Protein AF-A0A2M7HAA5-F1 (afdb_monomer_lite)

Foldseek 3Di:
DDDDDDDDDPPPPVVVVVVVVVVVVVVVVVVLVVVLVVLVVLLVVLLVVQLVVLLVVLVVLLVVLVVLCVDPNSVVCCVVCVPVNVQSVLSNVDPPSSVVSNVLSVLLQVLLLVVLLVCLQVVVLVVLVPPDDPVVVLVVLLVSLLVSLVVCCVVPVSHPDSVSSSVSNSVSNVSNNVSSNVSSPSVPPRVVVVVVVVVVVD

Radius of gyration: 27.54 Å; chains: 1; bounding box: 81×39×93 Å

Sequence (202 aa):
MAKGSLTDCPDGPEMARLSIYMGMLMEQVLSYVKDALQELARLLLATLGVVLLNFALLYAGKVAWRVYGETHTGQYFAEINPEAARLINEVLALTPYSQTSLELALAAMLCVLVIVSLMQVSGLLRVLYDPLPLLLRLLWPVVLTLLFALPYAAYDARLDSYQCYVYLLLPGIFCLFWSAMKAVRRLVPDISVLLSVVSSRR

pLDDT: mean 79.66, std 11.79, range [42.88, 97.06]

Secondary structure (DSSP, 8-state):
---PPP-----HHHHHHHHHHHHHHHHHHHHHHHHHHHHHHHHHHHHHHHHHHHHHHHHHHHHHHHHHHTSHHHHHHHHH-HHHHHHHHHHHT-S-HHHHHHHHHHHHHHHHHHHHHHHHHTTHHHHHHSS--HHHHHHHHHHHHHHHHHHHHHH-TT-S-HHHHHHHHHHHHHHHHHHHHHHHHHHS--HHHHHHHHHTT-

Structure (mmCIF, N/CA/C/O backbone):
data_AF-A0A2M7HAA5-F1
#
_entry.id   AF-A0A2M7HAA5-F1
#
loop_
_atom_site.group_PDB
_atom_site.id
_atom_site.type_symbol
_atom_site.label_atom_id
_atom_site.label_alt_id
_atom_site.label_comp_id
_atom_site.label_asym_id
_atom_site.label_entity_id
_atom_site.label_seq_id
_atom_site.pdbx_PDB_ins_code
_atom_site.Cartn_x
_atom_site.Cartn_y
_atom_site.Cartn_z
_atom_site.occupancy
_atom_site.B_iso_or_equiv
_atom_site.auth_seq_id
_atom_site.auth_comp_id
_atom_site.auth_asym_id
_atom_site.auth_atom_id
_atom_site.pdbx_PDB_model_num
ATOM 1 N N . MET A 1 1 ? 56.802 15.812 -65.184 1.00 42.88 1 MET A N 1
ATOM 2 C CA . MET A 1 1 ? 56.431 16.380 -63.870 1.00 42.88 1 MET A CA 1
ATOM 3 C C . MET A 1 1 ? 54.921 16.275 -63.729 1.00 42.88 1 MET A C 1
ATOM 5 O O . MET A 1 1 ? 54.205 17.060 -64.335 1.00 42.88 1 MET A O 1
ATOM 9 N N . ALA A 1 2 ? 54.446 15.227 -63.056 1.00 43.69 2 ALA A N 1
ATOM 10 C CA . ALA A 1 2 ? 53.023 14.946 -62.897 1.00 43.69 2 ALA A CA 1
ATOM 11 C C . ALA A 1 2 ? 52.487 15.634 -61.632 1.00 43.69 2 ALA A C 1
ATOM 13 O O . ALA A 1 2 ? 53.073 15.503 -60.559 1.00 43.69 2 ALA A O 1
ATOM 14 N N . LYS A 1 3 ? 51.383 16.375 -61.784 1.00 48.72 3 LYS A N 1
ATOM 15 C CA . LYS A 1 3 ? 50.550 16.891 -60.692 1.00 48.72 3 LYS A CA 1
ATOM 16 C C . LYS A 1 3 ? 49.865 15.703 -60.008 1.00 48.72 3 LYS A C 1
ATOM 18 O O . LYS A 1 3 ? 49.050 15.036 -60.637 1.00 48.72 3 LYS A O 1
ATOM 23 N N . GLY A 1 4 ? 50.221 15.435 -58.754 1.00 45.84 4 GLY A N 1
ATOM 24 C CA . GLY A 1 4 ? 49.545 14.456 -57.903 1.00 45.84 4 GLY A CA 1
ATOM 25 C C . GLY A 1 4 ? 48.263 15.050 -57.328 1.00 45.84 4 GLY A C 1
ATOM 26 O O . GLY A 1 4 ? 48.298 16.097 -56.685 1.00 45.84 4 GLY A O 1
ATOM 27 N N . SER A 1 5 ? 47.152 14.389 -57.632 1.00 48.72 5 SER A N 1
ATOM 28 C CA . SER A 1 5 ? 45.785 14.708 -57.230 1.00 48.72 5 SER A CA 1
ATOM 29 C C . SER A 1 5 ? 45.632 14.750 -55.708 1.00 48.72 5 SER A C 1
ATOM 31 O O . SER A 1 5 ? 45.995 13.797 -55.023 1.00 48.72 5 SER A O 1
ATOM 33 N N . LEU A 1 6 ? 45.052 15.837 -55.194 1.00 57.47 6 LEU A N 1
ATOM 34 C CA . LEU A 1 6 ? 44.291 15.802 -53.945 1.00 57.47 6 LEU A CA 1
ATOM 35 C C . LEU A 1 6 ? 42.961 15.061 -54.185 1.00 57.47 6 LEU A C 1
ATOM 37 O O . LEU A 1 6 ? 42.522 14.944 -55.326 1.00 57.47 6 LEU A O 1
ATOM 41 N N . THR A 1 7 ? 42.336 14.664 -53.075 1.00 53.50 7 THR A N 1
ATOM 42 C CA . THR A 1 7 ? 40.937 14.234 -52.891 1.00 53.50 7 THR A CA 1
ATOM 43 C C . THR A 1 7 ? 40.578 12.799 -53.262 1.00 53.50 7 THR A C 1
ATOM 45 O O . THR A 1 7 ? 39.935 12.561 -54.273 1.00 53.50 7 THR A O 1
ATOM 48 N N . ASP A 1 8 ? 40.859 11.887 -52.334 1.00 50.22 8 ASP A N 1
ATOM 49 C CA . ASP A 1 8 ? 39.935 10.804 -51.994 1.00 50.22 8 ASP A CA 1
ATOM 50 C C . ASP A 1 8 ? 39.763 10.822 -50.466 1.00 50.22 8 ASP A C 1
ATOM 52 O O . ASP A 1 8 ? 40.559 10.252 -49.724 1.00 50.22 8 ASP A O 1
ATOM 56 N N . CYS A 1 9 ? 38.764 11.570 -49.984 1.00 54.25 9 CYS A N 1
ATOM 57 C CA . CYS A 1 9 ? 38.259 11.456 -48.612 1.00 54.25 9 CYS A CA 1
ATOM 58 C C . CYS A 1 9 ? 37.123 10.423 -48.619 1.00 54.25 9 CYS A C 1
ATOM 60 O O . CYS A 1 9 ? 36.054 10.725 -49.161 1.00 54.25 9 CYS A O 1
ATOM 62 N N . PRO A 1 10 ? 37.288 9.235 -48.018 1.00 51.19 10 PRO A N 1
ATOM 63 C CA . PRO A 1 10 ? 36.226 8.245 -47.931 1.00 51.19 10 PRO A CA 1
ATOM 64 C C . PRO A 1 10 ? 35.329 8.510 -46.705 1.00 51.19 10 PRO A C 1
ATOM 66 O O . PRO A 1 10 ? 35.109 7.609 -45.916 1.00 51.19 10 PRO A O 1
ATOM 69 N N . ASP A 1 11 ? 34.801 9.728 -46.519 1.00 56.59 11 ASP A N 1
ATOM 70 C CA . ASP A 1 11 ? 34.124 10.110 -45.253 1.00 56.59 11 ASP A CA 1
ATOM 71 C C . ASP A 1 11 ? 32.641 10.517 -45.399 1.00 56.59 11 ASP A C 1
ATOM 73 O O . ASP A 1 11 ? 31.983 10.892 -44.430 1.00 56.59 11 ASP A O 1
ATOM 77 N N . GLY A 1 12 ? 32.065 10.441 -46.602 1.00 58.81 12 GLY A N 1
ATOM 78 C CA . GLY A 1 12 ? 30.692 10.902 -46.869 1.00 58.81 12 GLY A CA 1
ATOM 79 C C . GLY A 1 12 ? 29.553 9.984 -46.374 1.00 58.81 12 GLY A C 1
ATOM 80 O O . GLY A 1 12 ? 28.641 10.458 -45.691 1.00 58.81 12 GLY A O 1
ATOM 81 N N . PRO A 1 13 ? 29.538 8.680 -46.716 1.00 61.66 13 PRO A N 1
ATOM 82 C CA . PRO A 1 13 ? 28.374 7.826 -46.461 1.00 61.66 13 PRO A CA 1
ATOM 83 C C . PRO A 1 13 ? 28.321 7.251 -45.038 1.00 61.66 13 PRO A C 1
ATOM 85 O O . PRO A 1 13 ? 27.230 6.957 -44.544 1.00 61.66 13 PRO A O 1
ATOM 88 N N . GLU A 1 14 ? 29.461 7.105 -44.358 1.00 66.50 14 GLU A N 1
ATOM 89 C CA . GLU A 1 14 ? 29.502 6.582 -42.984 1.00 66.50 14 GLU A CA 1
ATOM 90 C C . GLU A 1 14 ? 29.059 7.627 -41.953 1.00 66.50 14 GLU A C 1
ATOM 92 O O . GLU A 1 14 ? 28.268 7.308 -41.064 1.00 66.50 14 GLU A O 1
ATOM 97 N N . MET A 1 15 ? 29.447 8.895 -42.135 1.00 63.12 15 MET A N 1
ATOM 98 C CA . MET A 1 15 ? 28.988 10.024 -41.312 1.00 63.12 15 MET A CA 1
ATOM 99 C C . MET A 1 15 ? 27.468 10.232 -41.403 1.00 63.12 15 MET A C 1
ATOM 101 O O . MET A 1 15 ? 26.804 10.457 -40.389 1.00 63.12 15 MET A O 1
ATOM 105 N N . ALA A 1 16 ? 26.887 10.092 -42.601 1.00 66.94 16 ALA A N 1
ATOM 106 C CA . ALA A 1 16 ? 25.439 10.192 -42.797 1.00 66.94 16 ALA A CA 1
ATOM 107 C C . ALA A 1 16 ? 24.679 9.046 -42.103 1.00 66.94 16 ALA A C 1
ATOM 109 O O . ALA A 1 16 ? 23.644 9.277 -41.478 1.00 66.94 16 ALA A O 1
ATOM 110 N N . ARG A 1 17 ? 25.212 7.815 -42.146 1.00 73.69 17 ARG A N 1
ATOM 111 C CA . ARG A 1 17 ? 24.637 6.678 -41.409 1.00 73.69 17 ARG A CA 1
ATOM 112 C C . ARG A 1 17 ? 24.715 6.897 -39.902 1.00 73.69 17 ARG A C 1
ATOM 114 O O . ARG A 1 17 ? 23.706 6.718 -39.230 1.00 73.69 17 ARG A O 1
ATOM 121 N N . LEU A 1 18 ? 25.861 7.333 -39.376 1.00 73.00 18 LEU A N 1
ATOM 122 C CA . LEU A 1 18 ? 26.040 7.650 -37.953 1.00 73.00 18 LEU A CA 1
ATOM 123 C C . LEU A 1 18 ? 25.054 8.718 -37.464 1.00 73.00 18 LEU A C 1
ATOM 125 O O . LEU A 1 18 ? 24.465 8.556 -36.398 1.00 73.00 18 LEU A O 1
ATOM 129 N N . SER A 1 19 ? 24.809 9.758 -38.266 1.00 76.44 19 SER A N 1
ATOM 130 C CA . SER A 1 19 ? 23.815 10.793 -37.956 1.00 76.44 19 SER A CA 1
ATOM 131 C C . SER A 1 19 ? 22.386 10.234 -37.887 1.00 76.44 19 SER A C 1
ATOM 133 O O . SER A 1 19 ? 21.663 10.523 -36.933 1.00 76.44 19 SER A O 1
ATOM 135 N N . ILE A 1 20 ? 21.995 9.366 -38.830 1.00 78.38 20 ILE A N 1
ATOM 136 C CA . ILE A 1 20 ? 20.676 8.708 -38.830 1.00 78.38 20 ILE A CA 1
ATOM 137 C C . ILE A 1 20 ? 20.540 7.746 -37.637 1.00 78.38 20 ILE A C 1
ATOM 139 O O . ILE A 1 20 ? 19.506 7.738 -36.967 1.00 78.38 20 ILE A O 1
ATOM 143 N N . TYR A 1 21 ? 21.583 6.970 -37.321 1.00 79.69 21 TYR A N 1
ATOM 144 C CA . TYR A 1 21 ? 21.593 6.078 -36.158 1.00 79.69 21 TYR A CA 1
ATOM 145 C C . TYR A 1 21 ? 21.511 6.847 -34.836 1.00 79.69 21 TYR A C 1
ATOM 147 O O . TYR A 1 21 ? 20.738 6.454 -33.964 1.00 79.69 21 TYR A O 1
ATOM 155 N N . MET A 1 22 ? 22.244 7.957 -34.689 1.00 75.88 22 MET A N 1
ATOM 156 C CA . MET A 1 22 ? 22.122 8.824 -33.512 1.00 75.88 22 MET A CA 1
ATOM 157 C C . MET A 1 22 ? 20.727 9.445 -33.407 1.00 75.88 22 MET A C 1
ATOM 159 O O . MET A 1 22 ? 20.186 9.496 -32.306 1.00 75.88 22 MET A O 1
ATOM 163 N N . GLY A 1 23 ? 20.121 9.860 -34.526 1.00 79.00 23 GLY A N 1
ATOM 164 C CA . GLY A 1 23 ? 18.747 10.368 -34.558 1.00 79.00 23 GLY A CA 1
ATOM 165 C C . GLY A 1 23 ? 17.731 9.338 -34.055 1.00 79.00 23 GLY A C 1
ATOM 166 O O . GLY A 1 23 ? 16.981 9.622 -33.123 1.00 79.00 23 GLY A O 1
ATOM 167 N N . MET A 1 24 ? 17.772 8.112 -34.590 1.00 78.81 24 MET A N 1
ATOM 168 C CA . MET A 1 24 ? 16.885 7.022 -34.156 1.00 78.81 24 MET A CA 1
ATOM 169 C C . MET A 1 24 ? 17.107 6.627 -32.690 1.00 78.81 24 MET A C 1
ATOM 171 O O . MET A 1 24 ? 16.142 6.400 -31.961 1.00 78.81 24 MET A O 1
ATOM 175 N N . LEU A 1 25 ? 18.363 6.562 -32.232 1.00 78.31 25 LEU A N 1
ATOM 176 C CA . LEU A 1 25 ? 18.674 6.277 -30.828 1.00 78.31 25 LEU A CA 1
ATOM 177 C C . LEU A 1 25 ? 18.146 7.378 -29.905 1.00 78.31 25 LEU A C 1
ATOM 179 O O . LEU A 1 25 ? 17.585 7.079 -28.852 1.00 78.31 25 LEU A O 1
ATOM 183 N N . MET A 1 26 ? 18.282 8.646 -30.297 1.00 80.50 26 MET A N 1
ATOM 184 C CA . MET A 1 26 ? 17.813 9.772 -29.496 1.00 80.50 26 MET A CA 1
ATOM 185 C C . MET A 1 26 ? 16.282 9.813 -29.414 1.00 80.50 26 MET A C 1
ATOM 187 O O . MET A 1 26 ? 15.746 10.040 -28.330 1.00 80.50 26 MET A O 1
ATOM 191 N N . GLU A 1 27 ? 15.571 9.508 -30.505 1.00 84.19 27 GLU A N 1
ATOM 192 C CA . GLU A 1 27 ? 14.109 9.354 -30.489 1.00 84.19 27 GLU A CA 1
ATOM 193 C C . GLU A 1 27 ? 13.656 8.197 -29.589 1.00 84.19 27 GLU A C 1
ATOM 195 O O . GLU A 1 27 ? 12.719 8.356 -28.803 1.00 84.19 27 GLU A O 1
ATOM 200 N N . GLN A 1 28 ? 14.345 7.052 -29.638 1.00 81.44 28 GLN A N 1
ATOM 201 C CA . GLN A 1 28 ? 14.043 5.912 -28.769 1.00 81.44 28 GLN A CA 1
ATOM 202 C C . GLN A 1 28 ? 14.248 6.254 -27.293 1.00 81.44 28 GLN A C 1
ATOM 204 O O . GLN A 1 28 ? 13.351 6.005 -26.485 1.00 81.44 28 GLN A O 1
ATOM 209 N N . VAL A 1 29 ? 15.378 6.874 -26.942 1.00 81.44 29 VAL A N 1
ATOM 210 C CA . VAL A 1 29 ? 15.664 7.310 -25.567 1.00 81.44 29 VAL A CA 1
ATOM 211 C C . VAL A 1 29 ? 14.625 8.325 -25.096 1.00 81.44 29 VAL A C 1
ATOM 213 O O . VAL A 1 29 ? 14.102 8.191 -23.991 1.00 81.44 29 VAL A O 1
ATOM 216 N N . LEU A 1 30 ? 14.266 9.302 -25.932 1.00 85.94 30 LEU A N 1
ATOM 217 C CA . LEU A 1 30 ? 13.255 10.300 -25.589 1.00 85.94 30 LEU A CA 1
ATOM 218 C C . LEU A 1 30 ? 11.879 9.655 -25.360 1.00 85.94 30 LEU A C 1
ATOM 220 O O . LEU A 1 30 ? 11.187 10.007 -24.402 1.00 85.94 30 LEU A O 1
ATOM 224 N N . SER A 1 31 ? 11.495 8.688 -26.201 1.00 83.31 31 SER A N 1
ATOM 225 C CA . SER A 1 31 ? 10.243 7.941 -26.035 1.00 83.31 31 SER A CA 1
ATOM 226 C C . SER A 1 31 ? 10.230 7.140 -24.729 1.00 83.31 31 SER A C 1
ATOM 228 O O . SER A 1 31 ? 9.267 7.223 -23.970 1.00 83.31 31 SER A O 1
ATOM 230 N N . TYR A 1 32 ? 11.342 6.476 -24.400 1.00 80.25 32 TYR A N 1
ATOM 231 C CA . TYR A 1 32 ? 11.492 5.707 -23.168 1.00 80.25 32 TYR A CA 1
ATOM 232 C C . TYR A 1 32 ? 11.409 6.600 -21.925 1.00 80.25 32 TYR A C 1
ATOM 234 O O . TYR A 1 32 ? 10.690 6.286 -20.979 1.00 80.25 32 TYR A O 1
ATOM 242 N N . VAL A 1 33 ? 12.097 7.747 -21.935 1.00 82.62 33 VAL A N 1
ATOM 243 C CA . VAL A 1 33 ? 12.052 8.724 -20.836 1.00 82.62 33 VAL A CA 1
ATOM 244 C C . VAL A 1 33 ? 10.631 9.252 -20.637 1.00 82.62 33 VAL A C 1
ATOM 246 O O . VAL A 1 33 ? 10.163 9.356 -19.502 1.00 82.62 33 VAL A O 1
ATOM 249 N N . LYS A 1 34 ? 9.918 9.552 -21.727 1.00 85.69 34 LYS A N 1
ATOM 250 C CA . LYS A 1 34 ? 8.526 10.011 -21.670 1.00 85.69 34 LYS A CA 1
ATOM 251 C C . LYS A 1 34 ? 7.606 8.952 -21.060 1.00 85.69 34 LYS A C 1
ATOM 253 O O . LYS A 1 34 ? 6.804 9.284 -20.187 1.00 85.69 34 LYS A O 1
ATOM 258 N N . ASP A 1 35 ? 7.738 7.699 -21.477 1.00 81.75 35 ASP A N 1
ATOM 259 C CA . ASP A 1 35 ? 6.932 6.594 -20.955 1.00 81.75 35 ASP A CA 1
ATOM 260 C C . ASP A 1 35 ? 7.235 6.321 -19.474 1.00 81.75 35 ASP A C 1
ATOM 262 O O . ASP A 1 35 ? 6.315 6.143 -18.672 1.00 81.75 35 ASP A O 1
ATOM 266 N N . ALA A 1 36 ? 8.511 6.374 -19.078 1.00 78.31 36 ALA A N 1
ATOM 267 C CA . ALA A 1 36 ? 8.927 6.236 -17.685 1.00 78.31 36 ALA A CA 1
ATOM 268 C C . ALA A 1 36 ? 8.348 7.351 -16.797 1.00 78.31 36 ALA A C 1
ATOM 270 O O . ALA A 1 36 ? 7.826 7.072 -15.715 1.00 78.31 36 ALA A O 1
ATOM 271 N N . LEU A 1 37 ? 8.372 8.606 -17.264 1.00 83.62 37 LEU A N 1
ATOM 272 C CA . LEU A 1 37 ? 7.772 9.740 -16.554 1.00 83.62 37 LEU A CA 1
ATOM 273 C C . LEU A 1 37 ? 6.257 9.579 -16.384 1.00 83.62 37 LEU A C 1
ATOM 275 O O . LEU A 1 37 ? 5.723 9.889 -15.318 1.00 83.62 37 LEU A O 1
ATOM 279 N N . GLN A 1 38 ? 5.557 9.070 -17.401 1.00 86.94 38 GLN A N 1
ATOM 280 C CA . GLN A 1 38 ? 4.118 8.816 -17.312 1.00 86.94 38 GLN A CA 1
ATOM 281 C C . GLN A 1 38 ? 3.781 7.736 -16.280 1.00 86.94 38 GLN A C 1
ATOM 283 O O . GLN A 1 38 ? 2.829 7.900 -15.515 1.00 86.94 38 GLN A O 1
ATOM 288 N N . GLU A 1 39 ? 4.548 6.646 -16.226 1.00 82.44 39 GLU A N 1
ATOM 289 C CA . GLU A 1 39 ? 4.341 5.600 -15.217 1.00 82.44 39 GLU A CA 1
ATOM 290 C C . GLU A 1 39 ? 4.678 6.082 -13.806 1.00 82.44 39 GLU A C 1
ATOM 292 O O . GLU A 1 39 ? 3.929 5.798 -12.869 1.00 82.44 39 GLU A O 1
ATOM 297 N N . LEU A 1 40 ? 5.739 6.879 -13.650 1.00 81.25 40 LEU A N 1
ATOM 298 C CA . LEU A 1 40 ? 6.069 7.497 -12.368 1.00 81.25 40 LEU A CA 1
ATOM 299 C C . LEU A 1 40 ? 4.936 8.415 -11.889 1.00 81.25 40 LEU A C 1
ATOM 301 O O . LEU A 1 40 ? 4.523 8.330 -10.735 1.00 81.25 40 LEU A O 1
ATOM 305 N N . ALA A 1 41 ? 4.382 9.243 -12.778 1.00 85.75 41 ALA A N 1
ATOM 306 C CA . ALA A 1 41 ? 3.258 10.115 -12.449 1.00 85.75 41 ALA A CA 1
ATOM 307 C C . ALA A 1 41 ? 2.014 9.316 -12.027 1.00 85.75 41 ALA A C 1
ATOM 309 O O . ALA A 1 41 ? 1.351 9.669 -11.052 1.00 85.75 41 ALA A O 1
ATOM 310 N N . ARG A 1 42 ? 1.714 8.203 -12.712 1.00 85.94 42 ARG A N 1
ATOM 311 C CA . ARG A 1 42 ? 0.612 7.296 -12.340 1.00 85.94 42 ARG A CA 1
ATOM 312 C C . ARG A 1 42 ? 0.823 6.669 -10.969 1.00 85.94 42 ARG A C 1
ATOM 314 O O . ARG A 1 42 ? -0.126 6.590 -10.192 1.00 85.94 42 ARG A O 1
ATOM 321 N N . LEU A 1 43 ? 2.047 6.241 -10.668 1.00 83.31 43 LEU A N 1
ATOM 322 C CA . LEU A 1 43 ? 2.376 5.673 -9.368 1.00 83.31 43 LEU A CA 1
ATOM 323 C C . LEU A 1 43 ? 2.244 6.719 -8.258 1.00 83.31 43 LEU A C 1
ATOM 325 O O . LEU A 1 43 ? 1.620 6.436 -7.242 1.00 83.31 43 LEU A O 1
ATOM 329 N N . LEU A 1 44 ? 2.745 7.938 -8.476 1.00 85.56 44 LEU A N 1
ATOM 330 C CA . LEU A 1 44 ? 2.601 9.045 -7.528 1.00 85.56 44 LEU A CA 1
ATOM 331 C C . LEU A 1 44 ? 1.131 9.397 -7.273 1.00 85.56 44 LEU A C 1
ATOM 333 O O . LEU A 1 44 ? 0.741 9.587 -6.124 1.00 85.56 44 LEU A O 1
ATOM 337 N N . LEU A 1 45 ? 0.302 9.431 -8.320 1.00 88.69 45 LEU A N 1
ATOM 338 C CA . LEU A 1 45 ? -1.143 9.633 -8.184 1.00 88.69 45 LEU A CA 1
ATOM 339 C C . LEU A 1 45 ? -1.807 8.501 -7.390 1.00 88.69 45 LEU A C 1
ATOM 341 O O . LEU A 1 45 ? -2.660 8.770 -6.547 1.00 88.69 45 LEU A O 1
ATOM 345 N N . ALA A 1 46 ? -1.403 7.247 -7.616 1.00 86.75 46 ALA A N 1
ATOM 346 C CA . ALA A 1 46 ? -1.898 6.111 -6.842 1.00 86.75 46 ALA A CA 1
ATOM 347 C C . ALA A 1 46 ? -1.493 6.217 -5.362 1.00 86.75 46 ALA A C 1
ATOM 349 O O . ALA A 1 46 ? -2.330 6.009 -4.486 1.00 86.75 46 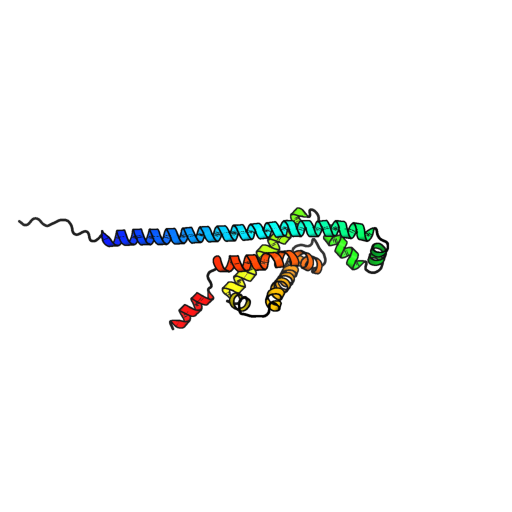ALA A O 1
ATOM 350 N N . THR A 1 47 ? -0.249 6.610 -5.076 1.00 87.06 47 THR A N 1
ATOM 351 C CA . THR A 1 47 ? 0.239 6.843 -3.710 1.00 87.06 47 THR A CA 1
ATOM 352 C C . THR A 1 47 ? -0.521 7.974 -3.034 1.00 87.06 47 THR A C 1
ATOM 354 O O . THR A 1 47 ? -0.962 7.807 -1.902 1.00 87.06 47 THR A O 1
ATOM 357 N N . LEU A 1 48 ? -0.762 9.089 -3.729 1.00 89.19 48 LEU A N 1
ATOM 358 C CA . LEU A 1 48 ? -1.593 10.178 -3.212 1.00 89.19 48 LEU A CA 1
ATOM 359 C C . LEU A 1 48 ? -3.020 9.698 -2.907 1.00 89.19 48 LEU A C 1
ATOM 361 O O . LEU A 1 48 ? -3.572 10.029 -1.860 1.00 89.19 48 LEU A O 1
ATOM 365 N N . GLY A 1 49 ? -3.596 8.871 -3.784 1.00 88.50 49 GLY A N 1
ATOM 366 C CA . GLY A 1 49 ? -4.883 8.221 -3.544 1.00 88.50 49 GLY A CA 1
ATOM 367 C C . GLY A 1 49 ? -4.885 7.369 -2.273 1.00 88.50 49 GLY A C 1
ATOM 368 O O . GLY A 1 49 ? -5.826 7.451 -1.489 1.00 88.50 49 GLY A O 1
ATOM 369 N N . VAL A 1 50 ? -3.813 6.613 -2.018 1.00 89.31 50 VAL A N 1
ATOM 370 C CA . VAL A 1 50 ? -3.653 5.829 -0.782 1.00 89.31 50 VAL A CA 1
ATOM 371 C C . VAL A 1 50 ? -3.490 6.713 0.451 1.00 89.31 50 VAL A C 1
ATOM 373 O O . VAL A 1 50 ? -4.088 6.407 1.477 1.00 89.31 50 VAL A O 1
ATOM 376 N N . VAL A 1 51 ? -2.752 7.824 0.370 1.00 87.88 51 VAL A N 1
ATOM 377 C CA . VAL A 1 51 ? -2.654 8.793 1.479 1.00 87.88 51 VAL A CA 1
ATOM 378 C C . VAL A 1 51 ? -4.044 9.297 1.864 1.00 87.88 51 VAL A C 1
ATOM 380 O O . VAL A 1 51 ? -4.403 9.275 3.040 1.00 87.88 51 VAL A O 1
ATOM 383 N N . LEU A 1 52 ? -4.839 9.714 0.874 1.00 89.00 52 LEU A N 1
ATOM 384 C CA . LEU A 1 52 ? -6.200 10.202 1.099 1.00 89.00 52 LEU A CA 1
ATOM 385 C C . LEU A 1 52 ? -7.124 9.102 1.632 1.00 89.00 52 LEU A C 1
ATOM 387 O O . LEU A 1 52 ? -7.929 9.367 2.523 1.00 89.00 52 LEU A O 1
ATOM 391 N N . LEU A 1 53 ? -6.987 7.872 1.131 1.00 88.88 53 LEU A N 1
ATOM 392 C CA . LEU A 1 53 ? -7.745 6.720 1.611 1.00 88.88 53 LEU A CA 1
ATOM 393 C C . LEU A 1 53 ? -7.412 6.399 3.073 1.00 88.88 53 LEU A C 1
ATOM 395 O O . LEU A 1 53 ? -8.325 6.275 3.882 1.00 88.88 53 LEU A O 1
ATOM 399 N N . ASN A 1 54 ? -6.129 6.316 3.427 1.00 86.88 54 ASN A N 1
ATOM 400 C CA . ASN A 1 54 ? -5.680 6.065 4.797 1.00 86.88 54 ASN A CA 1
ATOM 401 C C . ASN A 1 54 ? -6.175 7.158 5.745 1.00 86.88 54 ASN A C 1
ATOM 403 O O . ASN A 1 54 ? -6.707 6.856 6.811 1.00 86.88 54 ASN A O 1
ATOM 407 N N . PHE A 1 55 ? -6.073 8.420 5.324 1.00 87.94 55 PHE A N 1
ATOM 408 C CA . PHE A 1 55 ? -6.593 9.547 6.087 1.00 87.94 55 PHE A CA 1
ATOM 409 C C . PHE A 1 55 ? -8.106 9.426 6.315 1.00 87.94 55 PHE A C 1
ATOM 411 O O . PHE A 1 55 ? -8.573 9.553 7.447 1.00 87.94 55 PHE A O 1
ATOM 418 N N . ALA A 1 56 ? -8.873 9.135 5.260 1.00 88.00 56 ALA A N 1
ATOM 419 C CA . ALA A 1 56 ? -10.319 8.966 5.345 1.00 88.00 56 ALA A CA 1
ATOM 420 C C . ALA A 1 56 ? -10.714 7.778 6.236 1.00 88.00 56 ALA A C 1
ATOM 422 O O . ALA A 1 56 ? -11.634 7.911 7.038 1.00 88.00 56 ALA A O 1
ATOM 423 N N . LEU A 1 57 ? -10.008 6.647 6.140 1.00 88.00 57 LEU A N 1
ATOM 424 C CA . LEU A 1 57 ? -10.256 5.453 6.954 1.00 88.00 57 LEU A CA 1
ATOM 425 C C . LEU A 1 57 ? -9.956 5.697 8.435 1.00 88.00 57 LEU A C 1
ATOM 427 O O . LEU A 1 57 ? -10.788 5.376 9.280 1.00 88.00 57 LEU A O 1
ATOM 431 N N . LEU A 1 58 ? -8.811 6.305 8.754 1.00 86.00 58 LEU A N 1
ATOM 432 C CA . LEU A 1 58 ? -8.449 6.664 10.128 1.00 86.00 58 LEU A CA 1
ATOM 433 C C . LEU A 1 58 ? -9.453 7.657 10.726 1.00 86.00 58 LEU A C 1
ATOM 435 O O . LEU A 1 58 ? -9.896 7.493 11.865 1.00 86.00 58 LEU A O 1
ATOM 439 N N . TYR A 1 59 ? -9.866 8.660 9.946 1.00 88.06 59 TYR A N 1
ATOM 440 C CA . TYR A 1 59 ? -10.858 9.639 10.379 1.00 88.06 59 TYR A CA 1
ATOM 441 C C . TYR A 1 59 ? -12.242 9.009 10.588 1.00 88.06 59 TYR A C 1
ATOM 443 O O . TYR A 1 59 ? -12.862 9.209 11.633 1.00 88.06 59 TYR A O 1
ATOM 451 N N . ALA A 1 60 ? -12.714 8.208 9.630 1.00 89.06 60 ALA A N 1
ATOM 452 C CA . ALA A 1 60 ? -13.986 7.501 9.731 1.00 89.06 60 ALA A CA 1
ATOM 453 C C . ALA A 1 60 ? -13.990 6.527 10.916 1.00 89.06 60 ALA A C 1
ATOM 455 O O . ALA A 1 60 ? -14.955 6.506 11.675 1.00 89.06 60 ALA A O 1
ATOM 456 N N . GLY A 1 61 ? -12.897 5.787 11.126 1.00 87.75 61 GLY A N 1
ATOM 457 C CA . GLY A 1 61 ? -12.719 4.899 12.274 1.00 87.75 61 GLY A CA 1
ATOM 458 C C . GLY A 1 61 ? -12.811 5.646 13.602 1.00 87.75 61 GLY A C 1
ATOM 459 O O . GLY A 1 61 ? -13.507 5.197 14.510 1.00 87.75 61 GLY A O 1
ATOM 460 N N . LYS A 1 62 ? -12.202 6.836 13.696 1.00 89.06 62 LYS A N 1
ATOM 461 C CA . LYS A 1 62 ? -12.294 7.689 14.889 1.00 89.06 62 LYS A CA 1
ATOM 462 C C . LYS A 1 62 ? -13.732 8.084 15.201 1.00 89.06 62 LYS A C 1
ATOM 464 O O . LYS A 1 62 ? -14.167 7.993 16.347 1.00 89.06 62 LYS A O 1
ATOM 469 N N . VAL A 1 63 ? -14.458 8.548 14.185 1.00 90.56 63 VAL A N 1
ATOM 470 C CA . VAL A 1 63 ? -15.852 8.979 14.335 1.00 90.56 63 VAL A CA 1
ATOM 471 C C . VAL A 1 63 ? -16.740 7.790 14.696 1.00 90.56 63 VAL A C 1
ATOM 473 O O . VAL A 1 63 ? -17.498 7.871 15.658 1.00 90.56 63 VAL A O 1
ATOM 476 N N . ALA A 1 64 ? -16.606 6.675 13.976 1.00 91.50 64 ALA A N 1
ATOM 477 C CA . ALA A 1 64 ? -17.389 5.468 14.207 1.00 91.50 64 ALA A CA 1
ATOM 478 C C . ALA A 1 64 ? -17.169 4.906 15.615 1.00 91.50 64 ALA A C 1
ATOM 480 O O . ALA A 1 64 ? -18.137 4.600 16.306 1.00 91.50 64 ALA A O 1
ATOM 481 N N . TRP A 1 65 ? -15.916 4.828 16.070 1.00 93.19 65 TRP A N 1
ATOM 482 C CA . TRP A 1 65 ? -15.596 4.341 17.409 1.00 93.19 65 TRP A CA 1
ATOM 483 C C . TRP A 1 65 ? -16.137 5.254 18.507 1.00 93.19 65 TRP A C 1
ATOM 485 O O . TRP A 1 65 ? -16.682 4.766 19.492 1.00 93.19 65 TRP A O 1
ATOM 495 N N . ARG A 1 66 ? -16.061 6.577 18.318 1.00 90.94 66 ARG A N 1
ATOM 496 C CA . ARG A 1 66 ? -16.644 7.538 19.259 1.00 90.94 66 ARG A CA 1
ATOM 497 C C . ARG A 1 66 ? -18.154 7.349 19.394 1.00 90.94 66 ARG A C 1
ATOM 499 O O . ARG A 1 66 ? -18.645 7.225 20.507 1.00 90.94 66 ARG A O 1
ATOM 506 N N . VAL A 1 67 ? -18.870 7.284 18.270 1.00 93.25 67 VAL A N 1
ATOM 507 C CA . VAL A 1 67 ? -20.326 7.069 18.271 1.00 93.25 67 VAL A CA 1
ATOM 508 C C . VAL A 1 67 ? -20.670 5.713 18.886 1.00 93.25 67 VAL A C 1
ATOM 510 O O . VAL A 1 67 ? -21.588 5.619 19.692 1.00 93.25 67 VAL A O 1
ATOM 513 N N . TYR A 1 68 ? -19.915 4.663 18.554 1.00 92.38 68 TYR A N 1
ATOM 514 C CA . TYR A 1 68 ? -20.126 3.330 19.110 1.00 92.38 68 TYR A CA 1
ATOM 515 C C . TYR A 1 68 ? -19.914 3.298 20.630 1.00 92.38 68 TYR A C 1
ATOM 517 O O . TYR A 1 68 ? -20.751 2.746 21.341 1.00 92.38 68 TYR A O 1
ATOM 525 N N . GLY A 1 69 ? -18.859 3.938 21.139 1.00 91.12 69 GLY A N 1
ATOM 526 C CA . GLY A 1 69 ? -18.562 4.027 22.573 1.00 91.12 69 GLY A CA 1
ATOM 527 C C . GLY A 1 69 ? -19.599 4.809 23.390 1.00 91.12 69 GLY A C 1
ATOM 528 O O . GLY A 1 69 ? -19.717 4.593 24.594 1.00 91.12 69 GLY A O 1
ATOM 529 N N . GLU A 1 70 ? -20.390 5.675 22.752 1.00 93.19 70 GLU A N 1
ATOM 530 C CA . GLU A 1 70 ? -21.525 6.362 23.387 1.00 93.19 70 GLU A CA 1
ATOM 531 C C . GLU A 1 70 ? -22.770 5.457 23.519 1.00 93.19 70 GLU A C 1
ATOM 533 O O . GLU A 1 70 ? -23.699 5.786 24.256 1.00 93.19 70 GLU A O 1
ATOM 538 N N . THR A 1 71 ? -22.799 4.291 22.860 1.00 95.12 71 THR A N 1
ATOM 539 C CA . THR A 1 71 ? -23.903 3.321 22.967 1.00 95.12 71 THR A CA 1
ATOM 540 C C . THR A 1 71 ? -23.700 2.329 24.115 1.00 95.12 71 THR A C 1
ATOM 542 O O . THR A 1 71 ? -22.572 1.952 24.436 1.00 95.12 71 THR A O 1
ATOM 545 N N . HIS A 1 72 ? -24.798 1.804 24.676 1.00 94.94 72 HIS A N 1
ATOM 546 C CA . HIS A 1 72 ? -24.741 0.729 25.678 1.00 94.94 72 HIS A CA 1
ATOM 547 C C . HIS A 1 72 ? -23.995 -0.515 25.175 1.00 94.94 72 HIS A C 1
ATOM 549 O O . HIS A 1 72 ? -23.243 -1.129 25.924 1.00 94.94 72 HIS A O 1
ATOM 555 N N . THR A 1 73 ? -24.167 -0.878 23.901 1.00 93.62 73 THR A N 1
ATOM 556 C CA . THR A 1 73 ? -23.469 -2.022 23.300 1.00 93.62 73 THR A CA 1
ATOM 557 C C . THR A 1 73 ? -21.964 -1.786 23.215 1.00 93.62 73 THR A C 1
ATOM 559 O O . THR A 1 73 ? -21.193 -2.701 23.491 1.00 93.62 73 THR A O 1
ATOM 562 N N . GLY A 1 74 ? -21.533 -0.568 22.874 1.00 92.50 74 GLY A N 1
ATOM 563 C CA . GLY A 1 74 ? -20.112 -0.231 22.824 1.00 92.50 74 GLY A CA 1
ATOM 564 C C . GLY A 1 74 ? -19.454 -0.194 24.196 1.00 92.50 74 GLY A C 1
ATOM 565 O O . GLY A 1 74 ? -18.351 -0.718 24.346 1.00 92.50 74 GLY A O 1
ATOM 566 N N . GLN A 1 75 ? -20.150 0.334 25.205 1.00 93.12 75 GLN A N 1
ATOM 567 C CA . GLN A 1 75 ? -19.695 0.289 26.599 1.00 93.12 75 GLN A CA 1
ATOM 568 C C . GLN A 1 75 ? -19.545 -1.159 27.078 1.00 93.12 75 GLN A C 1
ATOM 570 O O . GLN A 1 75 ? -18.472 -1.550 27.531 1.00 93.12 75 GLN A O 1
ATOM 575 N N . TYR A 1 76 ? -20.567 -1.988 26.856 1.00 95.88 76 TYR A N 1
ATOM 576 C CA . TYR A 1 76 ? -20.534 -3.409 27.200 1.00 95.88 76 TYR A CA 1
ATOM 577 C C . TYR A 1 76 ? -19.425 -4.177 26.460 1.00 95.88 76 TYR A C 1
ATOM 579 O O . TYR A 1 76 ? -18.736 -5.014 27.041 1.00 95.88 76 TYR A O 1
ATOM 587 N N . PHE A 1 77 ? -19.197 -3.875 25.178 1.00 94.81 77 PHE A N 1
ATOM 588 C CA . PHE A 1 77 ? -18.091 -4.459 24.419 1.00 94.81 77 PHE A CA 1
ATOM 589 C C . PHE A 1 77 ? -16.730 -4.111 25.030 1.00 94.81 77 PHE A C 1
ATOM 591 O O . PHE A 1 77 ? -15.881 -4.996 25.132 1.00 94.81 77 PHE A O 1
ATOM 598 N N . ALA A 1 78 ? -16.524 -2.853 25.430 1.00 93.50 78 ALA A N 1
ATOM 599 C CA . ALA A 1 78 ? -15.276 -2.405 26.041 1.00 93.50 78 ALA A CA 1
ATOM 600 C C . ALA A 1 78 ? -15.038 -3.044 27.419 1.00 93.50 78 ALA A C 1
ATOM 602 O O . ALA A 1 78 ? -13.893 -3.329 27.762 1.00 93.50 78 ALA A O 1
ATOM 603 N N . GLU A 1 79 ? -16.104 -3.317 28.176 1.00 95.12 79 GLU A N 1
ATOM 604 C CA . GLU A 1 79 ? -16.033 -4.042 29.449 1.00 95.12 79 GLU A CA 1
ATOM 605 C C . GLU A 1 79 ? -15.636 -5.514 29.259 1.00 95.12 79 GLU A C 1
ATOM 607 O O . GLU A 1 79 ? -14.801 -6.024 30.002 1.00 95.12 79 GLU A O 1
ATOM 612 N N . ILE A 1 80 ? -16.190 -6.195 28.247 1.00 97.06 80 ILE A N 1
ATOM 613 C CA . ILE A 1 80 ? -15.869 -7.607 27.967 1.00 97.06 80 ILE A CA 1
ATOM 614 C C . ILE A 1 80 ? -14.506 -7.765 27.289 1.00 97.06 80 ILE A C 1
ATOM 616 O O . ILE A 1 80 ? -13.790 -8.726 27.564 1.00 97.06 80 ILE A O 1
ATOM 620 N N . ASN A 1 81 ? -14.149 -6.853 26.382 1.00 93.31 81 ASN A N 1
ATOM 621 C CA . ASN A 1 81 ? -12.955 -6.949 25.539 1.00 93.31 81 ASN A CA 1
ATOM 622 C C . ASN A 1 81 ? -12.036 -5.730 25.734 1.00 93.31 81 ASN A C 1
ATOM 624 O O . ASN A 1 81 ? -11.827 -4.955 24.790 1.00 93.31 81 ASN A O 1
ATOM 628 N N . PRO A 1 82 ? -11.450 -5.551 26.932 1.00 91.56 82 PRO A N 1
ATOM 629 C CA . PRO A 1 82 ? -10.658 -4.366 27.244 1.00 91.56 82 PRO A CA 1
ATOM 630 C C . PRO A 1 82 ? -9.408 -4.248 26.364 1.00 91.56 82 PRO A C 1
ATOM 632 O O . PRO A 1 82 ? -9.042 -3.145 25.964 1.00 91.56 82 PRO A O 1
ATOM 635 N N . GLU A 1 83 ? -8.777 -5.368 25.995 1.00 88.50 83 GLU A N 1
ATOM 636 C CA . GLU A 1 83 ? -7.596 -5.369 25.121 1.00 88.50 83 GLU A CA 1
ATOM 637 C C . GLU A 1 83 ? -7.922 -4.895 23.701 1.00 88.50 83 GLU A C 1
ATOM 639 O O . GLU A 1 83 ? -7.221 -4.043 23.158 1.00 88.50 83 GLU A O 1
ATOM 644 N N . ALA A 1 84 ? -9.014 -5.387 23.108 1.00 86.56 84 ALA A N 1
ATOM 645 C CA . ALA A 1 84 ? -9.429 -4.973 21.770 1.00 86.56 84 ALA A CA 1
ATOM 646 C C . ALA A 1 84 ? -9.809 -3.486 21.738 1.00 86.56 84 ALA A C 1
ATOM 648 O O . ALA A 1 84 ? -9.399 -2.757 20.835 1.00 86.56 84 ALA A O 1
ATOM 649 N N . ALA A 1 85 ? -10.541 -3.014 22.753 1.00 88.19 85 ALA A N 1
ATOM 650 C CA . ALA A 1 85 ? -10.867 -1.599 22.900 1.00 88.19 85 ALA A CA 1
ATOM 651 C C . ALA A 1 85 ? -9.605 -0.735 23.064 1.00 88.19 85 ALA A C 1
ATOM 653 O O . ALA A 1 85 ? -9.517 0.343 22.473 1.00 88.19 85 ALA A O 1
ATOM 654 N N . ARG A 1 86 ? -8.604 -1.214 23.817 1.00 88.38 86 ARG A N 1
ATOM 655 C CA . ARG A 1 86 ? -7.304 -0.543 23.959 1.00 88.38 86 ARG A CA 1
ATOM 656 C C . ARG A 1 86 ? -6.589 -0.419 22.614 1.00 88.38 86 ARG A C 1
ATOM 658 O O . ARG A 1 86 ? -6.220 0.690 22.249 1.00 88.38 86 ARG A O 1
ATOM 665 N N . LEU A 1 87 ? -6.481 -1.508 21.850 1.00 85.25 87 LEU A N 1
ATOM 666 C CA . LEU A 1 87 ? -5.841 -1.508 20.527 1.00 85.25 87 LEU A CA 1
ATOM 667 C C . LEU A 1 87 ? -6.520 -0.538 19.551 1.00 85.25 87 LEU A C 1
ATOM 669 O O . LEU A 1 87 ? -5.844 0.198 18.833 1.00 85.25 87 LEU A O 1
ATOM 673 N N . ILE A 1 88 ? -7.856 -0.495 19.542 1.00 86.62 88 ILE A N 1
ATOM 674 C CA . ILE A 1 88 ? -8.605 0.459 18.714 1.00 86.62 88 ILE A CA 1
ATOM 675 C C . ILE A 1 88 ? -8.274 1.894 19.135 1.00 86.62 88 ILE A C 1
ATOM 677 O O . ILE A 1 88 ? -7.966 2.728 18.286 1.00 86.62 88 ILE A O 1
ATOM 681 N N . ASN A 1 89 ? -8.289 2.183 20.437 1.00 86.81 89 ASN A N 1
ATOM 682 C CA . ASN A 1 89 ? -7.946 3.507 20.948 1.00 86.81 89 ASN A CA 1
ATOM 683 C C . ASN A 1 89 ? -6.499 3.906 20.621 1.00 86.81 89 ASN A C 1
ATOM 685 O O . ASN A 1 89 ? -6.279 5.053 20.249 1.00 86.81 89 ASN A O 1
ATOM 689 N N . GLU A 1 90 ? -5.536 2.986 20.706 1.00 85.81 90 GLU A N 1
ATOM 690 C CA . GLU A 1 90 ? -4.130 3.220 20.343 1.00 85.81 90 GLU A CA 1
ATOM 691 C C . GLU A 1 90 ? -3.988 3.608 18.865 1.00 85.81 90 GLU A C 1
ATOM 693 O O . GLU A 1 90 ? -3.405 4.646 18.550 1.00 85.81 90 GLU A O 1
ATOM 698 N N . VAL A 1 91 ? -4.595 2.839 17.953 1.00 85.12 91 VAL A N 1
ATOM 699 C CA . VAL A 1 91 ? -4.585 3.150 16.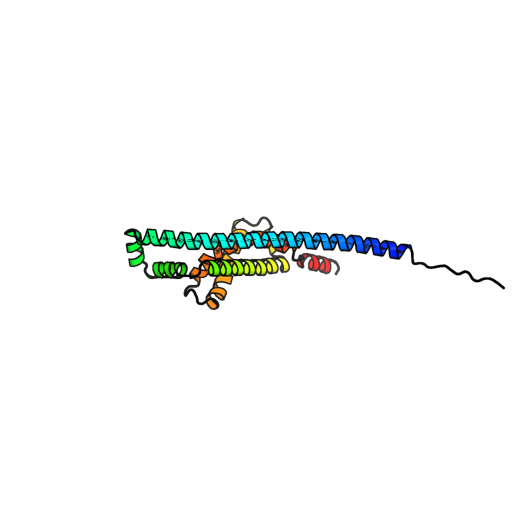512 1.00 85.12 91 VAL A CA 1
ATOM 700 C C . VAL A 1 91 ? -5.244 4.500 16.235 1.00 85.12 91 VAL A C 1
ATOM 702 O O . VAL A 1 91 ? -4.752 5.298 15.435 1.00 85.12 91 VAL A O 1
ATOM 705 N N . LEU A 1 92 ? -6.352 4.790 16.913 1.00 84.25 92 LEU A N 1
ATOM 706 C CA . LEU A 1 92 ? -7.056 6.057 16.763 1.00 84.25 92 LEU A CA 1
ATOM 707 C C . LEU A 1 92 ? -6.353 7.222 17.465 1.00 84.25 92 LEU A C 1
ATOM 709 O O . LEU A 1 92 ? -6.685 8.363 17.164 1.00 84.25 92 LEU A O 1
ATOM 713 N N . ALA A 1 93 ? -5.400 6.994 18.364 1.00 83.44 93 ALA A N 1
ATOM 714 C CA . ALA A 1 93 ? -4.665 8.048 19.062 1.00 83.44 93 ALA A CA 1
ATOM 715 C C . ALA A 1 93 ? -3.463 8.587 18.267 1.00 83.44 93 ALA A C 1
ATOM 717 O O . ALA A 1 93 ? -2.834 9.557 18.696 1.00 83.44 93 ALA A O 1
ATOM 718 N N . LEU A 1 94 ? -3.157 8.008 17.101 1.00 81.12 94 LEU A N 1
ATOM 719 C CA . LEU A 1 94 ? -2.038 8.427 16.258 1.00 81.12 94 LEU A CA 1
ATOM 720 C C . LEU A 1 94 ? -2.191 9.900 15.843 1.00 81.12 94 LEU A C 1
ATOM 722 O O . LEU A 1 94 ? -3.087 10.266 15.077 1.00 81.12 94 LEU A O 1
ATOM 726 N N . THR A 1 95 ? -1.307 10.762 16.353 1.00 71.12 95 THR A N 1
ATOM 727 C CA . THR A 1 95 ? -1.240 12.177 15.972 1.00 71.12 95 THR A CA 1
ATOM 728 C C . THR A 1 95 ? 0.138 12.541 15.410 1.00 71.12 95 THR A C 1
ATOM 730 O O . THR A 1 95 ? 1.148 12.120 15.970 1.00 71.12 95 THR A O 1
ATOM 733 N N . PRO A 1 96 ? 0.199 13.349 14.331 1.00 78.06 96 PRO A N 1
ATOM 734 C CA . PRO A 1 96 ? -0.908 13.784 13.471 1.00 78.06 96 PRO A CA 1
ATOM 735 C C . PRO A 1 96 ? -1.229 12.763 12.356 1.00 78.06 96 PRO A C 1
ATOM 737 O O . PRO A 1 96 ? -0.340 12.333 11.621 1.00 78.06 96 PRO A O 1
ATOM 740 N N . TYR A 1 97 ? -2.522 12.450 12.154 1.00 79.00 97 TYR A N 1
ATOM 741 C CA . TYR A 1 97 ? -2.986 11.475 11.145 1.00 79.00 97 TYR A CA 1
ATOM 742 C C . TYR A 1 97 ? -2.445 11.720 9.735 1.00 79.00 97 TYR A C 1
ATOM 744 O O . TYR A 1 97 ? -2.261 10.770 8.979 1.00 79.00 97 TYR A O 1
ATOM 752 N N . SER A 1 98 ? -2.215 12.978 9.353 1.00 79.12 98 SER A N 1
ATOM 753 C CA . SER A 1 98 ? -1.673 13.331 8.039 1.00 79.12 98 SER A CA 1
ATOM 754 C C . SER A 1 98 ? -0.249 12.810 7.838 1.00 79.12 98 SER A C 1
ATOM 756 O O . SER A 1 98 ? 0.045 12.264 6.778 1.00 79.12 98 SER A O 1
ATOM 758 N N . GLN A 1 99 ? 0.613 12.925 8.854 1.00 83.25 99 GLN A N 1
ATOM 759 C CA . GLN A 1 99 ? 1.978 12.393 8.807 1.00 83.25 99 GLN A CA 1
ATOM 760 C C . GLN A 1 99 ? 1.945 10.868 8.782 1.00 83.25 99 GLN A C 1
ATOM 762 O O . GLN A 1 99 ? 2.543 10.265 7.899 1.00 83.25 99 GLN A O 1
ATOM 767 N N . THR A 1 100 ? 1.153 10.250 9.660 1.00 83.62 100 THR A N 1
ATOM 768 C CA . THR A 1 100 ? 1.009 8.790 9.702 1.00 83.62 100 THR A CA 1
ATOM 769 C C . THR A 1 100 ? 0.464 8.226 8.386 1.00 83.62 100 THR A C 1
ATOM 771 O O . THR A 1 100 ? 0.961 7.222 7.887 1.00 83.62 100 THR A O 1
ATOM 774 N N . SER A 1 101 ? -0.523 8.886 7.770 1.00 85.25 101 SER A N 1
ATOM 775 C CA . SER A 1 101 ? -1.087 8.459 6.480 1.00 85.25 101 SER A CA 1
ATOM 776 C C . SER A 1 101 ? -0.054 8.530 5.355 1.00 85.25 101 SER A C 1
ATOM 778 O O . SER A 1 101 ? -0.019 7.637 4.508 1.00 85.25 101 SER A O 1
ATOM 780 N N . LEU A 1 102 ? 0.790 9.570 5.354 1.00 86.31 102 LEU A N 1
ATOM 781 C CA . LEU A 1 102 ? 1.893 9.731 4.407 1.00 86.31 102 LEU A CA 1
ATOM 782 C C . LEU A 1 102 ? 2.962 8.650 4.606 1.00 86.31 102 LEU A C 1
ATOM 784 O O . LEU A 1 102 ? 3.335 7.987 3.642 1.00 86.31 102 LEU A O 1
ATOM 788 N N . GLU A 1 103 ? 3.428 8.458 5.840 1.00 87.44 103 GLU A N 1
ATOM 789 C CA . GLU A 1 103 ? 4.443 7.460 6.199 1.00 87.44 103 GLU A CA 1
ATOM 790 C C . GLU A 1 103 ? 3.988 6.049 5.805 1.00 87.44 103 GLU A C 1
ATOM 792 O O . GLU A 1 103 ? 4.711 5.350 5.096 1.00 87.44 103 GLU A O 1
ATOM 797 N N . LEU A 1 104 ? 2.753 5.666 6.151 1.00 85.31 104 LEU A N 1
ATOM 798 C CA . LEU A 1 104 ? 2.174 4.370 5.782 1.00 85.31 104 LEU A CA 1
ATOM 799 C C . LEU A 1 104 ? 2.034 4.201 4.265 1.00 85.31 104 LEU A C 1
ATOM 801 O O . LEU A 1 104 ? 2.309 3.123 3.738 1.00 85.31 104 LEU A O 1
ATOM 805 N N . ALA A 1 105 ? 1.618 5.244 3.541 1.00 87.19 105 ALA A N 1
ATOM 806 C CA . ALA A 1 105 ? 1.483 5.180 2.087 1.00 87.19 105 ALA A CA 1
ATOM 807 C C . ALA A 1 105 ? 2.845 5.066 1.384 1.00 87.19 105 ALA A C 1
ATOM 809 O O . ALA A 1 105 ? 2.981 4.303 0.427 1.00 87.19 105 ALA A O 1
ATOM 810 N N . LEU A 1 106 ? 3.860 5.790 1.865 1.00 85.88 106 LEU A N 1
ATOM 811 C CA . LEU A 1 106 ? 5.230 5.697 1.361 1.00 85.88 106 LEU A CA 1
ATOM 812 C C . LEU A 1 106 ? 5.843 4.335 1.671 1.00 85.88 106 LEU A C 1
ATOM 814 O O . LEU A 1 106 ? 6.438 3.729 0.780 1.00 85.88 106 LEU A O 1
ATOM 818 N N . ALA A 1 107 ? 5.653 3.828 2.891 1.00 85.75 107 ALA A N 1
ATOM 819 C CA . ALA A 1 107 ? 6.062 2.484 3.266 1.00 85.75 107 ALA A CA 1
ATOM 820 C C . ALA A 1 107 ? 5.407 1.458 2.334 1.00 85.75 107 ALA A C 1
ATOM 822 O O . ALA A 1 107 ? 6.118 0.702 1.677 1.00 85.75 107 ALA A O 1
ATOM 823 N N . ALA A 1 108 ? 4.080 1.494 2.172 1.00 86.75 108 ALA A N 1
ATOM 824 C CA . ALA A 1 108 ? 3.358 0.605 1.264 1.00 86.75 108 ALA A CA 1
ATOM 825 C C . ALA A 1 108 ? 3.883 0.693 -0.181 1.00 86.75 108 ALA A C 1
ATOM 827 O O . ALA A 1 108 ? 4.136 -0.336 -0.806 1.00 86.75 108 ALA A O 1
ATOM 828 N N . MET A 1 109 ? 4.114 1.902 -0.702 1.00 88.56 109 MET A N 1
ATOM 829 C CA . MET A 1 109 ? 4.662 2.114 -2.046 1.00 88.56 109 MET A CA 1
ATOM 830 C C . MET A 1 109 ? 6.055 1.501 -2.204 1.00 88.56 109 MET A C 1
ATOM 832 O O . MET A 1 109 ? 6.285 0.762 -3.161 1.00 88.56 109 MET A O 1
ATOM 836 N N . LEU A 1 110 ? 6.977 1.785 -1.281 1.00 85.88 110 LEU A N 1
ATOM 837 C CA . LEU A 1 110 ? 8.343 1.261 -1.320 1.00 85.88 110 LEU A CA 1
ATOM 838 C C . LEU A 1 110 ? 8.354 -0.264 -1.206 1.00 85.88 110 LEU A C 1
ATOM 840 O O . LEU A 1 110 ? 9.003 -0.935 -2.006 1.00 85.88 110 LEU A O 1
ATOM 844 N N . CYS A 1 111 ? 7.588 -0.811 -0.263 1.00 84.88 111 CYS A N 1
ATOM 845 C CA . CYS A 1 111 ? 7.461 -2.249 -0.041 1.00 84.88 111 CYS A CA 1
ATOM 846 C C . CYS A 1 111 ? 6.981 -2.966 -1.307 1.00 84.88 111 CYS A C 1
ATOM 848 O O . CYS A 1 111 ? 7.592 -3.935 -1.765 1.00 84.88 111 CYS A O 1
ATOM 850 N N . VAL A 1 112 ? 5.910 -2.450 -1.914 1.00 88.69 112 VAL A N 1
ATOM 851 C CA . VAL A 1 112 ? 5.351 -3.001 -3.147 1.00 88.69 112 VAL A CA 1
ATOM 852 C C . VAL A 1 112 ? 6.347 -2.873 -4.304 1.00 88.69 112 VAL A C 1
ATOM 854 O O . VAL A 1 112 ? 6.554 -3.846 -5.026 1.00 88.69 112 VAL A O 1
ATOM 857 N N . LEU A 1 113 ? 6.992 -1.717 -4.485 1.00 85.69 113 LEU A N 1
ATOM 858 C CA . LEU A 1 113 ? 7.972 -1.515 -5.557 1.00 85.69 113 LEU A C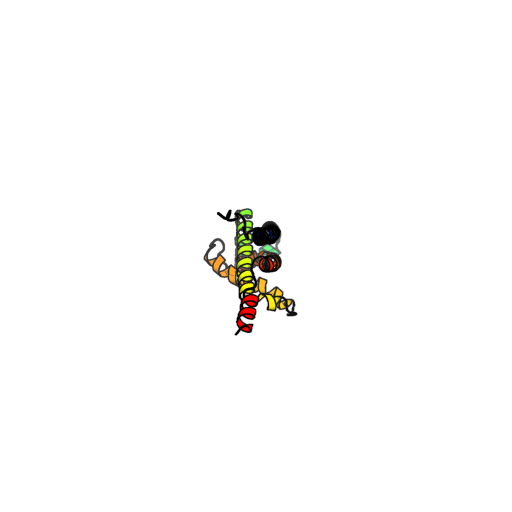A 1
ATOM 859 C C . LEU A 1 113 ? 9.152 -2.482 -5.460 1.00 85.69 113 LEU A C 1
ATOM 861 O O . LEU A 1 113 ? 9.526 -3.085 -6.469 1.00 85.69 113 LEU A O 1
ATOM 865 N N . VAL A 1 114 ? 9.727 -2.642 -4.265 1.00 86.12 114 VAL A N 1
ATOM 866 C CA . VAL A 1 114 ? 10.866 -3.537 -4.031 1.00 86.12 114 VAL A CA 1
ATOM 867 C C . VAL A 1 114 ? 10.488 -4.969 -4.391 1.00 86.12 114 VAL A C 1
ATOM 869 O O . VAL A 1 114 ? 11.185 -5.600 -5.185 1.00 86.12 114 VAL A O 1
ATOM 872 N N . ILE A 1 115 ? 9.361 -5.476 -3.884 1.00 86.31 115 ILE A N 1
ATOM 873 C CA . ILE A 1 115 ? 8.983 -6.866 -4.154 1.00 86.31 115 ILE A CA 1
ATOM 874 C C . ILE A 1 115 ? 8.593 -7.077 -5.610 1.00 86.31 115 ILE A C 1
ATOM 876 O O . ILE A 1 115 ? 9.048 -8.041 -6.214 1.00 86.31 115 ILE A O 1
ATOM 880 N N . VAL A 1 116 ? 7.812 -6.183 -6.214 1.00 84.81 116 VAL A N 1
ATOM 881 C CA . VAL A 1 116 ? 7.451 -6.322 -7.630 1.00 84.81 116 VAL A CA 1
ATOM 882 C C . VAL A 1 116 ? 8.708 -6.298 -8.514 1.00 84.81 116 VAL A C 1
ATOM 884 O O . VAL A 1 116 ? 8.800 -7.079 -9.461 1.00 84.81 116 VAL A O 1
ATOM 887 N N . SER A 1 117 ? 9.711 -5.480 -8.179 1.00 82.88 117 SER A N 1
ATOM 888 C CA . SER A 1 117 ? 11.009 -5.479 -8.870 1.00 82.88 117 SER A CA 1
ATOM 889 C C . SER A 1 117 ? 11.748 -6.808 -8.702 1.00 82.88 117 SER A C 1
ATOM 891 O O . SER A 1 117 ? 12.243 -7.362 -9.682 1.00 82.88 117 SER A O 1
ATOM 893 N N . LEU A 1 118 ? 11.761 -7.380 -7.495 1.00 84.69 118 LEU A N 1
ATOM 894 C CA . LEU A 1 118 ? 12.339 -8.706 -7.247 1.00 84.69 118 LEU A CA 1
ATOM 895 C C . LEU A 1 118 ? 11.582 -9.821 -7.989 1.00 84.69 118 LEU A C 1
ATOM 897 O O . LEU A 1 118 ? 12.206 -10.725 -8.547 1.00 84.69 118 LEU A O 1
ATOM 901 N N . MET A 1 119 ? 10.250 -9.750 -8.057 1.00 83.31 119 MET A N 1
ATOM 902 C CA . MET A 1 119 ? 9.414 -10.679 -8.828 1.00 83.31 119 MET A CA 1
ATOM 903 C C . MET A 1 119 ? 9.695 -10.583 -10.330 1.00 83.31 119 MET A C 1
ATOM 905 O O . MET A 1 119 ? 9.669 -11.599 -11.022 1.00 83.31 119 MET A O 1
ATOM 909 N N . GLN A 1 120 ? 9.969 -9.381 -10.840 1.00 80.19 120 GLN A N 1
ATOM 910 C CA . GLN A 1 120 ? 10.360 -9.171 -12.232 1.00 80.19 120 GLN A CA 1
ATOM 911 C C . GLN A 1 120 ? 11.744 -9.771 -12.510 1.00 80.19 120 GLN A C 1
ATOM 913 O O . GLN A 1 120 ? 11.895 -10.535 -13.457 1.00 80.19 120 GLN A O 1
ATOM 918 N N . VAL A 1 121 ? 12.739 -9.499 -11.657 1.00 78.75 121 VAL A N 1
ATOM 919 C CA . VAL A 1 121 ? 14.108 -10.032 -11.809 1.00 78.75 121 VAL A CA 1
ATOM 920 C C . VAL A 1 121 ? 14.142 -11.561 -11.738 1.00 78.75 121 VAL A C 1
ATOM 922 O O . VAL A 1 121 ? 14.864 -12.199 -12.499 1.00 78.75 121 VAL A O 1
ATOM 925 N N . SER A 1 122 ? 13.335 -12.160 -10.862 1.00 79.38 122 SER A N 1
ATOM 926 C CA . SER A 1 122 ? 13.230 -13.619 -10.711 1.00 79.38 122 SER A CA 1
ATOM 927 C C . SER A 1 122 ? 12.339 -14.297 -11.760 1.00 79.38 122 SER A C 1
ATOM 929 O O . SER A 1 122 ? 12.229 -15.520 -11.764 1.00 79.38 122 SER A O 1
ATOM 931 N N . GLY A 1 123 ? 11.671 -13.537 -12.636 1.00 72.88 123 GLY A N 1
ATOM 932 C CA . GLY A 1 123 ? 10.712 -14.073 -13.609 1.00 72.88 123 GLY A CA 1
ATOM 933 C C . GLY A 1 123 ? 9.385 -14.554 -13.000 1.00 72.88 123 GLY A C 1
ATOM 934 O O . GLY A 1 123 ? 8.490 -14.979 -13.734 1.00 72.88 123 GLY A O 1
ATOM 935 N N . LEU A 1 124 ? 9.204 -14.433 -11.678 1.00 75.06 124 LEU A N 1
ATOM 936 C CA . LEU A 1 124 ? 7.973 -14.790 -10.960 1.00 75.06 124 LEU A CA 1
ATOM 937 C C . LEU A 1 124 ? 6.764 -13.979 -11.442 1.00 75.06 124 LEU A C 1
ATOM 939 O O . LEU A 1 124 ? 5.621 -14.428 -11.369 1.00 75.06 124 LEU A O 1
ATOM 943 N N . LEU A 1 125 ? 7.009 -12.778 -11.971 1.00 73.50 125 LEU A N 1
ATOM 944 C CA . LEU A 1 125 ? 5.954 -11.916 -12.490 1.00 73.50 125 LEU A CA 1
ATOM 945 C C . LEU A 1 125 ? 5.235 -12.525 -13.707 1.00 73.50 125 LEU A C 1
ATOM 947 O O . LEU A 1 125 ? 4.100 -12.149 -13.989 1.00 73.50 125 LEU A O 1
ATOM 951 N N . ARG A 1 126 ? 5.847 -13.486 -14.411 1.00 70.62 126 ARG A N 1
ATOM 952 C CA . ARG A 1 126 ? 5.176 -14.263 -15.469 1.00 70.62 126 ARG A CA 1
ATOM 953 C C . ARG A 1 126 ? 4.159 -15.237 -14.890 1.00 70.62 126 ARG A C 1
ATOM 955 O O . ARG A 1 126 ? 3.036 -15.289 -15.377 1.00 70.62 126 ARG A O 1
ATOM 962 N N . VAL A 1 127 ? 4.516 -15.895 -13.786 1.00 68.56 127 VAL A N 1
ATOM 963 C CA . VAL A 1 127 ? 3.638 -16.815 -13.048 1.00 68.56 127 VAL A CA 1
ATOM 964 C C . VAL A 1 127 ? 2.385 -16.086 -12.563 1.00 68.56 127 VAL A C 1
ATOM 966 O O . VAL A 1 127 ? 1.288 -16.623 -12.637 1.00 68.56 127 VAL A O 1
ATOM 969 N N . LEU A 1 128 ? 2.495 -14.818 -12.150 1.00 65.88 128 LEU A N 1
ATOM 970 C CA . LEU A 1 128 ? 1.305 -14.040 -11.788 1.00 65.88 128 LEU A CA 1
ATOM 971 C C . LEU A 1 128 ? 0.356 -13.775 -12.958 1.00 65.88 128 LEU A C 1
ATOM 973 O O . LEU A 1 128 ? -0.823 -13.544 -12.708 1.00 65.88 128 LEU A O 1
ATOM 977 N N . TYR A 1 129 ? 0.835 -13.759 -14.201 1.00 66.12 129 TYR A N 1
ATOM 978 C CA . TYR A 1 129 ? 0.034 -13.413 -15.378 1.00 66.12 129 TYR A CA 1
ATOM 979 C C . TYR A 1 129 ? -0.439 -14.616 -16.188 1.00 66.12 129 TYR A C 1
ATOM 981 O O . TYR A 1 129 ? -1.402 -14.464 -16.941 1.00 66.12 129 TYR A O 1
ATOM 989 N N . ASP A 1 130 ? 0.158 -15.787 -15.973 1.00 66.50 130 ASP A N 1
ATOM 990 C CA . ASP A 1 130 ? -0.438 -17.062 -16.361 1.00 66.50 130 ASP A CA 1
ATOM 991 C C . ASP A 1 130 ? -1.852 -17.206 -15.759 1.00 66.50 130 ASP A C 1
ATOM 993 O O . ASP A 1 130 ? -2.195 -16.488 -14.803 1.00 66.50 130 ASP A O 1
ATOM 997 N N . PRO A 1 131 ? -2.709 -18.093 -16.302 1.00 61.06 131 PRO A N 1
ATOM 998 C CA . PRO A 1 131 ? -4.098 -18.281 -15.876 1.00 61.06 131 PRO A CA 1
ATOM 999 C C . PRO A 1 131 ? -4.205 -18.977 -14.506 1.00 61.06 131 PRO A C 1
ATOM 1001 O O . PRO A 1 131 ? -5.043 -19.846 -14.282 1.00 61.06 131 PRO A O 1
ATOM 1004 N N . LEU A 1 132 ? -3.346 -18.604 -13.564 1.00 60.19 132 LEU A N 1
ATOM 1005 C CA . LEU A 1 132 ? -3.486 -18.921 -12.158 1.00 60.19 132 LEU A CA 1
ATOM 1006 C C . LEU A 1 132 ? -4.762 -18.270 -11.598 1.00 60.19 132 LEU A C 1
ATOM 1008 O O . LEU A 1 132 ? -5.155 -17.178 -12.030 1.00 60.19 132 LEU A O 1
ATOM 1012 N N . PRO A 1 133 ? -5.424 -18.923 -10.627 1.00 71.31 133 PRO A N 1
ATOM 1013 C CA . PRO A 1 133 ? -6.688 -18.457 -10.091 1.00 71.31 133 PRO A CA 1
ATOM 1014 C C . PRO A 1 133 ? -6.517 -17.076 -9.459 1.00 71.31 133 PRO A C 1
ATOM 1016 O O . PRO A 1 133 ? -5.521 -16.790 -8.792 1.00 71.31 133 PRO A O 1
ATOM 1019 N N . LEU A 1 134 ? -7.536 -16.233 -9.630 1.00 76.38 134 LEU A N 1
ATOM 1020 C CA . LEU A 1 134 ? -7.640 -14.884 -9.061 1.00 76.38 134 LEU A CA 1
ATOM 1021 C C . LEU A 1 134 ? -7.267 -14.842 -7.562 1.00 76.38 134 LEU A C 1
ATOM 1023 O O . LEU A 1 134 ? -6.647 -13.884 -7.105 1.00 76.38 134 LEU A O 1
ATOM 1027 N N . LEU A 1 135 ? -7.551 -15.926 -6.834 1.00 76.25 135 LEU A N 1
ATOM 1028 C CA . LEU A 1 135 ? -7.148 -16.157 -5.444 1.00 76.25 135 LEU A CA 1
ATOM 1029 C C . LEU A 1 135 ? -5.642 -16.003 -5.197 1.00 76.25 135 LEU A C 1
ATOM 1031 O O . LEU A 1 135 ? -5.257 -15.345 -4.236 1.00 76.25 135 LEU A O 1
ATOM 1035 N N . LEU A 1 136 ? -4.781 -16.553 -6.059 1.00 76.56 136 LEU A N 1
ATOM 1036 C CA . LEU A 1 136 ? -3.335 -16.470 -5.845 1.00 76.56 136 LEU A CA 1
ATOM 1037 C C . LEU A 1 136 ? -2.830 -15.030 -6.022 1.00 76.56 136 LEU A C 1
ATOM 1039 O O . LEU A 1 136 ? -1.953 -14.588 -5.288 1.00 76.56 136 LEU A O 1
ATOM 1043 N N . ARG A 1 137 ? -3.431 -14.265 -6.944 1.00 75.06 137 ARG A N 1
ATOM 1044 C CA . ARG A 1 137 ? -3.122 -12.836 -7.135 1.00 75.06 137 ARG A CA 1
ATOM 1045 C C . ARG A 1 137 ? -3.556 -11.991 -5.937 1.00 75.06 137 ARG A C 1
ATOM 1047 O O . ARG A 1 137 ? -2.853 -11.050 -5.588 1.00 75.06 137 ARG A O 1
ATOM 1054 N N . LEU A 1 138 ? -4.679 -12.338 -5.308 1.00 82.19 138 LEU A N 1
ATOM 1055 C CA . LEU A 1 138 ? -5.182 -11.678 -4.098 1.00 82.19 138 LEU A CA 1
ATOM 1056 C C . LEU A 1 138 ? -4.388 -12.047 -2.839 1.00 82.19 138 LEU A C 1
ATOM 1058 O O . LEU A 1 138 ? -4.328 -11.252 -1.905 1.00 82.19 138 LEU A O 1
ATOM 1062 N N . LEU A 1 139 ? -3.752 -13.221 -2.823 1.00 87.31 139 LEU A N 1
ATOM 1063 C CA . LEU A 1 139 ? -2.921 -13.665 -1.706 1.00 87.31 139 LEU A CA 1
ATOM 1064 C C . LEU A 1 139 ? -1.651 -12.813 -1.561 1.00 87.31 139 LEU A C 1
ATOM 1066 O O . LEU A 1 139 ? -1.222 -12.529 -0.446 1.00 87.31 139 LEU A O 1
ATOM 1070 N N . TRP A 1 140 ? -1.060 -12.373 -2.676 1.00 84.94 140 TRP A N 1
ATOM 1071 C CA . TRP A 1 140 ? 0.194 -11.615 -2.663 1.00 84.94 140 TRP A CA 1
ATOM 1072 C C . TRP A 1 140 ? 0.125 -10.326 -1.837 1.00 84.94 140 TRP A C 1
ATOM 1074 O O . TRP A 1 140 ? 0.959 -10.181 -0.949 1.00 84.94 140 TRP A O 1
ATOM 1084 N N . PRO A 1 141 ? -0.859 -9.427 -2.019 1.00 87.06 141 PRO A N 1
ATOM 1085 C CA . PRO A 1 141 ? -1.033 -8.269 -1.144 1.0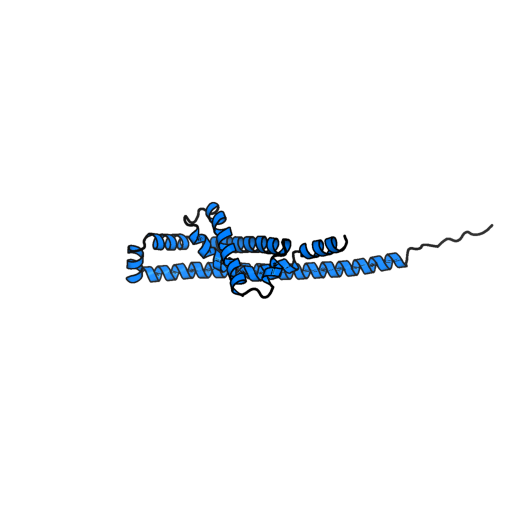0 87.06 141 PRO A CA 1
ATOM 1086 C C . PRO A 1 141 ? -1.079 -8.614 0.350 1.00 87.06 141 PRO A C 1
ATOM 1088 O O . PRO A 1 141 ? -0.482 -7.904 1.156 1.00 87.06 141 PRO A O 1
ATOM 1091 N N . VAL A 1 142 ? -1.735 -9.718 0.728 1.00 88.81 142 VAL A N 1
ATOM 1092 C CA . VAL A 1 142 ? -1.816 -10.164 2.130 1.00 88.81 142 VAL A CA 1
ATOM 1093 C C . VAL A 1 142 ? -0.443 -10.598 2.636 1.00 88.81 142 VAL A C 1
ATOM 1095 O O . VAL A 1 142 ? 0.007 -10.123 3.675 1.00 88.81 142 VAL A O 1
ATOM 1098 N N . VAL A 1 143 ? 0.254 -11.445 1.874 1.00 89.88 143 VAL A N 1
ATOM 1099 C CA . VAL A 1 143 ? 1.609 -11.909 2.212 1.00 89.88 143 VAL A CA 1
ATOM 1100 C C . VAL A 1 143 ? 2.576 -10.731 2.329 1.00 89.88 143 VAL A C 1
ATOM 1102 O O . VAL A 1 143 ? 3.336 -10.656 3.290 1.00 89.88 143 VAL A O 1
ATOM 1105 N N . LEU A 1 144 ? 2.509 -9.779 1.396 1.00 87.81 144 LEU A N 1
ATOM 1106 C CA . LEU A 1 144 ? 3.308 -8.555 1.423 1.00 87.81 144 LEU A CA 1
ATOM 1107 C C . LEU A 1 144 ? 3.028 -7.736 2.681 1.00 87.81 144 LEU A C 1
ATOM 1109 O O . LEU A 1 144 ? 3.957 -7.311 3.359 1.00 87.81 144 LEU A O 1
ATOM 1113 N N . THR A 1 145 ? 1.755 -7.559 3.024 1.00 89.19 145 THR A N 1
ATOM 1114 C CA . THR A 1 145 ? 1.363 -6.815 4.223 1.00 89.19 145 THR A CA 1
ATOM 1115 C C . THR A 1 145 ? 1.940 -7.451 5.481 1.00 89.19 145 THR A C 1
ATOM 1117 O O . THR A 1 145 ? 2.533 -6.753 6.296 1.00 89.19 145 THR A O 1
ATOM 1120 N N . LEU A 1 146 ? 1.830 -8.774 5.623 1.00 89.50 146 LEU A N 1
ATOM 1121 C CA . LEU A 1 146 ? 2.371 -9.497 6.775 1.00 89.50 146 LEU A CA 1
ATOM 1122 C C . LEU A 1 146 ? 3.899 -9.395 6.855 1.00 89.50 146 LEU A C 1
ATOM 1124 O O . LEU A 1 146 ? 4.444 -9.138 7.928 1.00 89.50 146 LEU A O 1
ATOM 1128 N N . LEU A 1 147 ? 4.587 -9.559 5.722 1.00 88.62 147 LEU A N 1
ATOM 1129 C CA . LEU A 1 147 ? 6.048 -9.546 5.658 1.00 88.62 147 LEU A CA 1
ATOM 1130 C C . LEU A 1 147 ? 6.632 -8.178 6.030 1.00 88.62 147 LEU A C 1
ATOM 1132 O O . LEU A 1 147 ? 7.693 -8.123 6.646 1.00 88.62 147 LEU A O 1
ATOM 1136 N N . PHE A 1 148 ? 5.937 -7.088 5.697 1.00 83.69 148 PHE A N 1
ATOM 1137 C CA . PHE A 1 148 ? 6.398 -5.728 5.983 1.00 83.69 148 PHE A CA 1
ATOM 1138 C C . PHE A 1 148 ? 5.861 -5.134 7.282 1.00 83.69 148 PHE A C 1
ATOM 1140 O O . PHE A 1 148 ? 6.535 -4.292 7.872 1.00 83.69 148 PHE A O 1
ATOM 1147 N N . ALA A 1 149 ? 4.714 -5.594 7.781 1.00 86.00 149 ALA A N 1
ATOM 1148 C CA . ALA A 1 149 ? 4.209 -5.155 9.077 1.00 86.00 149 ALA A CA 1
ATOM 1149 C C . ALA A 1 149 ? 5.166 -5.526 10.222 1.00 86.00 149 ALA A C 1
ATOM 1151 O O . ALA A 1 149 ? 5.329 -4.738 11.145 1.00 86.00 149 ALA A O 1
ATOM 1152 N N . LEU A 1 150 ? 5.839 -6.683 10.152 1.00 84.06 150 LEU A N 1
ATOM 1153 C CA . LEU A 1 150 ? 6.773 -7.140 11.188 1.00 84.06 150 LEU A CA 1
ATOM 1154 C C . LEU A 1 150 ? 8.006 -6.219 11.363 1.00 84.06 150 LEU A C 1
ATOM 1156 O O . LEU A 1 150 ? 8.213 -5.726 12.472 1.00 84.06 150 LEU A O 1
ATOM 1160 N N . PRO A 1 151 ? 8.829 -5.947 10.327 1.00 83.44 151 PRO A N 1
ATOM 1161 C CA . PRO A 1 151 ? 9.974 -5.049 10.465 1.00 83.44 151 PRO A CA 1
ATOM 1162 C C . PRO A 1 151 ? 9.545 -3.603 10.725 1.00 83.44 151 PRO A C 1
ATOM 1164 O O . PRO A 1 151 ? 10.243 -2.884 11.434 1.00 83.44 151 PRO A O 1
ATOM 1167 N N . TYR A 1 152 ? 8.396 -3.179 10.189 1.00 81.62 152 TYR A N 1
ATOM 1168 C CA . TYR A 1 152 ? 7.871 -1.843 10.443 1.00 81.62 152 TYR A CA 1
ATOM 1169 C C . TYR A 1 152 ? 7.451 -1.682 11.910 1.00 81.62 152 TYR A C 1
ATOM 1171 O O . TYR A 1 152 ? 7.822 -0.692 12.524 1.00 81.62 152 TYR A O 1
ATOM 1179 N N . ALA A 1 153 ? 6.796 -2.683 12.508 1.00 83.62 153 ALA A N 1
ATOM 1180 C CA . ALA A 1 153 ? 6.461 -2.689 13.934 1.00 83.62 153 ALA A CA 1
ATOM 1181 C C . ALA A 1 153 ? 7.698 -2.675 14.845 1.00 83.62 153 ALA A C 1
ATOM 1183 O O . ALA A 1 153 ? 7.668 -2.091 15.922 1.00 83.62 153 ALA A O 1
ATOM 1184 N N . ALA A 1 154 ? 8.793 -3.309 14.417 1.00 83.25 154 ALA A N 1
ATOM 1185 C CA . ALA A 1 154 ? 10.050 -3.289 15.163 1.00 83.25 154 ALA A CA 1
ATOM 1186 C C . ALA A 1 154 ? 10.766 -1.926 15.101 1.00 83.25 154 ALA A C 1
ATOM 1188 O O . ALA A 1 154 ? 11.545 -1.607 15.997 1.00 83.25 154 ALA A O 1
ATOM 1189 N N . TYR A 1 155 ? 10.534 -1.143 14.043 1.00 80.69 155 TYR A N 1
ATOM 1190 C CA . TYR A 1 155 ? 11.179 0.153 13.819 1.00 80.69 155 TYR A CA 1
ATOM 1191 C C . TYR A 1 155 ? 10.336 1.331 14.329 1.00 80.69 155 TYR A C 1
ATOM 1193 O O . TYR A 1 155 ? 10.850 2.237 14.982 1.00 80.69 155 TYR A O 1
ATOM 1201 N N . ASP A 1 156 ? 9.040 1.320 14.026 1.00 74.12 156 ASP A N 1
ATOM 1202 C CA . ASP A 1 156 ? 8.065 2.327 14.424 1.00 74.12 156 ASP A CA 1
ATOM 1203 C C . ASP A 1 156 ? 7.414 1.862 15.737 1.00 74.12 156 ASP A C 1
ATOM 1205 O O . ASP A 1 156 ? 6.464 1.085 15.752 1.00 74.12 156 ASP A O 1
ATOM 1209 N N . ALA A 1 157 ? 7.951 2.293 16.878 1.00 73.69 157 ALA A N 1
ATOM 1210 C CA . ALA A 1 157 ? 7.448 1.914 18.206 1.00 73.69 157 ALA A CA 1
ATOM 1211 C C . ALA A 1 157 ? 6.176 2.691 18.620 1.00 73.69 157 ALA A C 1
ATOM 1213 O O . ALA A 1 157 ? 5.888 2.837 19.804 1.00 73.69 157 ALA A O 1
ATOM 1214 N N . ARG A 1 158 ? 5.430 3.256 17.659 1.00 76.19 158 ARG A N 1
ATOM 1215 C CA . ARG A 1 158 ? 4.195 4.014 17.925 1.00 76.19 158 ARG A CA 1
ATOM 1216 C C . ARG A 1 158 ? 3.006 3.129 18.308 1.00 76.19 158 ARG A C 1
ATOM 1218 O O . ARG A 1 158 ? 2.063 3.634 18.908 1.00 76.19 158 ARG A O 1
ATOM 1225 N N . LEU A 1 159 ? 3.030 1.848 17.942 1.00 77.88 159 LEU A N 1
ATOM 1226 C CA . LEU A 1 159 ? 1.992 0.866 18.261 1.00 77.88 159 LEU A CA 1
ATOM 1227 C C . LEU A 1 159 ? 2.643 -0.394 18.836 1.00 77.88 159 LEU A C 1
ATOM 1229 O O . LEU A 1 159 ? 3.552 -0.951 18.224 1.00 77.88 159 LEU A O 1
ATOM 1233 N N . ASP A 1 160 ? 2.123 -0.876 19.964 1.00 73.62 160 ASP A N 1
ATOM 1234 C CA . ASP A 1 160 ? 2.674 -2.036 20.682 1.00 73.62 160 ASP A CA 1
ATOM 1235 C C . ASP A 1 160 ? 2.365 -3.377 19.992 1.00 73.62 160 ASP A C 1
ATOM 1237 O O . ASP A 1 160 ? 3.009 -4.393 20.256 1.00 73.62 160 ASP A O 1
ATOM 1241 N N . SER A 1 161 ? 1.369 -3.406 19.100 1.00 79.75 161 SER A N 1
ATOM 1242 C CA . SER A 1 161 ? 0.909 -4.629 18.438 1.00 79.75 161 SER A CA 1
ATOM 1243 C C . SER A 1 161 ? 1.183 -4.619 16.939 1.00 79.75 161 SER A C 1
ATOM 1245 O O . SER A 1 161 ? 0.696 -3.762 16.198 1.00 79.75 161 SER A O 1
ATOM 1247 N N . TYR A 1 162 ? 1.870 -5.663 16.463 1.00 82.88 162 TYR A N 1
ATOM 1248 C CA . TYR A 1 162 ? 2.119 -5.880 15.033 1.00 82.88 162 TYR A CA 1
ATOM 1249 C C . TYR A 1 162 ? 0.818 -5.944 14.214 1.00 82.88 162 TYR A C 1
ATOM 1251 O O . TYR A 1 162 ? 0.796 -5.563 13.044 1.00 82.88 162 TYR A O 1
ATOM 1259 N N . GLN A 1 163 ? -0.277 -6.422 14.820 1.00 83.31 163 GLN A N 1
ATOM 1260 C CA . GLN A 1 163 ? -1.562 -6.590 14.141 1.00 83.31 163 GLN A CA 1
ATOM 1261 C C . GLN A 1 163 ? -2.115 -5.244 13.671 1.00 83.31 163 GLN A C 1
ATOM 1263 O O . GLN A 1 163 ? -2.685 -5.160 12.585 1.00 83.31 163 GLN A O 1
ATOM 1268 N N . CYS A 1 164 ? -1.885 -4.176 14.439 1.00 84.44 164 CYS A N 1
ATOM 1269 C CA . CYS A 1 164 ? -2.316 -2.831 14.078 1.00 84.44 164 CYS A CA 1
ATOM 1270 C C . CYS A 1 164 ? -1.653 -2.363 12.775 1.00 84.44 164 CYS A C 1
ATOM 1272 O O . CYS A 1 164 ? -2.330 -1.834 11.894 1.00 84.44 164 CYS A O 1
ATOM 1274 N N . TYR A 1 165 ? -0.359 -2.643 12.596 1.00 84.06 165 TYR A N 1
ATOM 1275 C CA . TYR A 1 165 ? 0.351 -2.328 11.355 1.00 84.06 165 TYR A CA 1
ATOM 1276 C C . TYR A 1 165 ? -0.159 -3.129 10.160 1.00 84.06 165 TYR A C 1
ATOM 1278 O O . TYR A 1 165 ? -0.270 -2.576 9.066 1.00 84.06 165 TYR A O 1
ATOM 1286 N N . VAL A 1 166 ? -0.531 -4.398 10.358 1.00 87.62 166 VAL A N 1
ATOM 1287 C CA . VAL A 1 166 ? -1.146 -5.210 9.296 1.00 87.62 166 VAL A CA 1
ATOM 1288 C C . VAL A 1 166 ? -2.439 -4.555 8.815 1.00 87.62 166 VAL A C 1
ATOM 1290 O O . VAL A 1 166 ? -2.592 -4.328 7.617 1.00 87.62 166 VAL A O 1
ATOM 1293 N N . TYR A 1 167 ? -3.343 -4.196 9.730 1.00 85.12 167 TYR A N 1
ATOM 1294 C CA . TYR A 1 167 ? -4.617 -3.568 9.365 1.00 85.12 167 TYR A CA 1
ATOM 1295 C C . TYR A 1 167 ? -4.438 -2.217 8.664 1.00 85.12 167 TYR A C 1
ATOM 1297 O O . TYR A 1 167 ? -5.176 -1.914 7.728 1.00 85.12 167 TYR A O 1
ATOM 1305 N N . LEU A 1 168 ? -3.447 -1.428 9.084 1.00 85.56 168 LEU A N 1
ATOM 1306 C CA . LEU A 1 168 ? -3.165 -0.113 8.508 1.00 85.56 168 LEU A CA 1
ATOM 1307 C C . LEU A 1 168 ? -2.522 -0.190 7.115 1.00 85.56 168 LEU A C 1
ATOM 1309 O O . LEU A 1 168 ? -2.847 0.615 6.243 1.00 85.56 168 LEU A O 1
ATOM 1313 N N . LEU A 1 169 ? -1.624 -1.150 6.884 1.00 87.69 169 LEU A N 1
ATOM 1314 C CA . LEU A 1 169 ? -0.892 -1.276 5.619 1.00 87.69 169 LEU A CA 1
ATOM 1315 C C . LEU A 1 169 ? -1.678 -2.025 4.536 1.00 87.69 169 LEU A C 1
ATOM 1317 O O . LEU A 1 169 ? -1.503 -1.728 3.352 1.00 87.69 169 LEU A O 1
ATOM 1321 N N . LEU A 1 170 ? -2.551 -2.964 4.921 1.00 89.75 170 LEU A N 1
ATOM 1322 C CA . LEU A 1 170 ? -3.290 -3.830 3.996 1.00 89.75 170 LEU A CA 1
ATOM 1323 C C . LEU A 1 170 ? -4.006 -3.070 2.860 1.00 89.75 170 LEU A C 1
ATOM 1325 O O . LEU A 1 170 ? -3.759 -3.401 1.696 1.00 89.75 170 LEU A O 1
ATOM 1329 N N . PRO A 1 171 ? -4.862 -2.058 3.126 1.00 87.12 171 PRO A N 1
ATOM 1330 C CA . PRO A 1 171 ? -5.577 -1.363 2.055 1.00 87.12 171 PRO A CA 1
ATOM 1331 C C . PRO A 1 171 ? -4.620 -0.622 1.114 1.00 87.12 171 PRO A C 1
ATOM 1333 O O . PRO A 1 171 ? -4.782 -0.686 -0.105 1.00 87.12 171 PRO A O 1
ATOM 1336 N N . GLY A 1 172 ? -3.580 0.018 1.657 1.00 87.50 172 GLY A N 1
ATOM 1337 C CA . GLY A 1 172 ? -2.587 0.737 0.860 1.00 87.50 172 GLY A CA 1
ATOM 1338 C C . GLY A 1 172 ? -1.786 -0.186 -0.058 1.00 87.50 172 GLY A C 1
ATOM 1339 O O . GLY A 1 172 ? -1.650 0.089 -1.252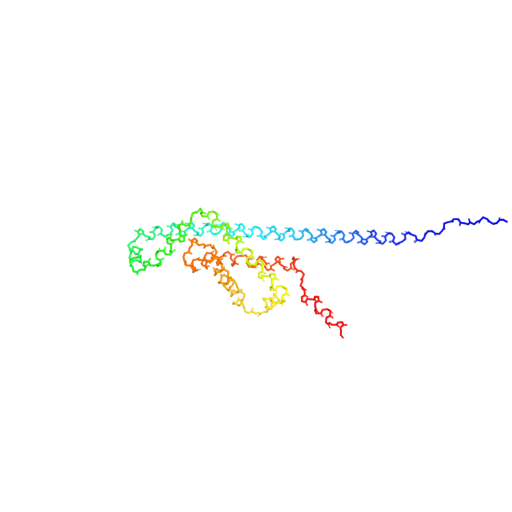 1.00 87.50 172 GLY A O 1
ATOM 1340 N N . ILE A 1 173 ? -1.318 -1.320 0.470 1.00 89.69 173 ILE A N 1
ATOM 1341 C CA . ILE A 1 173 ? -0.602 -2.338 -0.309 1.00 89.69 173 ILE A CA 1
ATOM 1342 C C . ILE A 1 173 ? -1.508 -2.903 -1.402 1.00 89.69 173 ILE A C 1
ATOM 1344 O O . ILE A 1 173 ? -1.076 -3.022 -2.548 1.00 89.69 173 ILE A O 1
ATOM 1348 N N . PHE A 1 174 ? -2.773 -3.190 -1.089 1.00 89.62 174 PHE A N 1
ATOM 1349 C CA . PHE A 1 174 ? -3.730 -3.712 -2.061 1.00 89.62 174 PHE A CA 1
ATOM 1350 C C . PHE A 1 174 ? -3.957 -2.742 -3.232 1.00 89.62 174 PHE A C 1
ATOM 1352 O O . PHE A 1 174 ? -3.920 -3.152 -4.394 1.00 89.62 174 PHE A O 1
ATOM 1359 N N . CYS A 1 175 ? -4.121 -1.447 -2.946 1.00 87.94 175 CYS A N 1
ATOM 1360 C CA . CYS A 1 175 ? -4.285 -0.411 -3.966 1.00 87.94 175 CYS A CA 1
ATOM 1361 C C . CYS A 1 175 ? -3.031 -0.224 -4.837 1.00 87.94 175 CYS A C 1
ATOM 1363 O O . CYS A 1 175 ? -3.138 -0.026 -6.050 1.00 87.94 175 CYS A O 1
ATOM 1365 N N . LEU A 1 176 ? -1.839 -0.284 -4.238 1.00 87.44 176 LEU A N 1
ATOM 1366 C CA . LEU A 1 176 ? -0.582 -0.004 -4.938 1.00 87.44 176 LEU A CA 1
ATOM 1367 C C . LEU A 1 176 ? -0.049 -1.201 -5.719 1.00 87.44 176 LEU A C 1
ATOM 1369 O O . LEU A 1 176 ? 0.622 -1.005 -6.733 1.00 87.44 176 LEU A O 1
ATOM 1373 N N . PHE A 1 177 ? -0.372 -2.424 -5.297 1.00 87.75 177 PHE A N 1
ATOM 1374 C CA . PHE A 1 177 ? 0.161 -3.651 -5.883 1.00 87.75 177 PHE A CA 1
ATOM 1375 C C . PHE A 1 177 ? -0.034 -3.719 -7.400 1.00 87.75 177 PHE A C 1
ATOM 1377 O O . PHE A 1 177 ? 0.914 -3.945 -8.154 1.00 87.75 177 PHE A O 1
ATOM 1384 N N . TRP A 1 178 ? -1.253 -3.454 -7.872 1.00 84.44 178 TRP A N 1
ATOM 1385 C CA . TRP A 1 178 ? -1.564 -3.536 -9.299 1.00 84.44 178 TRP A CA 1
ATOM 1386 C C . TRP A 1 178 ? -0.874 -2.443 -10.122 1.00 84.44 178 TRP A C 1
ATOM 1388 O O . TRP A 1 178 ? -0.352 -2.706 -11.210 1.00 84.44 178 TRP A O 1
ATOM 1398 N N . SER A 1 179 ? -0.844 -1.220 -9.594 1.00 84.25 179 SER A N 1
ATOM 1399 C CA . SER A 1 179 ? -0.182 -0.079 -10.232 1.00 84.25 179 SER A CA 1
ATOM 1400 C C . SER A 1 179 ? 1.326 -0.302 -10.336 1.00 84.25 179 SER A C 1
ATOM 1402 O O . SER A 1 179 ? 1.907 -0.102 -11.402 1.00 84.25 179 SER A O 1
ATOM 1404 N N . ALA A 1 180 ? 1.951 -0.814 -9.278 1.00 84.31 180 ALA A N 1
ATOM 1405 C CA . ALA A 1 180 ? 3.373 -1.125 -9.271 1.00 84.31 180 ALA A CA 1
ATOM 1406 C C . ALA A 1 180 ? 3.731 -2.268 -10.229 1.00 84.31 180 ALA A C 1
ATOM 1408 O O . ALA A 1 180 ? 4.717 -2.157 -10.954 1.00 84.31 180 ALA A O 1
ATOM 1409 N N . MET A 1 181 ? 2.917 -3.330 -10.314 1.00 81.94 181 MET A N 1
ATOM 1410 C CA . MET A 1 181 ? 3.125 -4.404 -11.301 1.00 81.94 181 MET A CA 1
ATOM 1411 C C . MET A 1 181 ? 3.145 -3.892 -12.742 1.00 81.94 181 MET A C 1
ATOM 1413 O O . MET A 1 181 ? 3.935 -4.372 -13.555 1.00 81.94 181 MET A O 1
ATOM 1417 N N . LYS A 1 182 ? 2.287 -2.922 -13.074 1.00 80.56 182 LYS A N 1
ATOM 1418 C CA . LYS A 1 182 ? 2.278 -2.298 -14.404 1.00 80.56 182 LYS A CA 1
ATOM 1419 C C . LYS A 1 182 ? 3.505 -1.418 -14.631 1.00 80.56 182 LYS A C 1
ATOM 1421 O O . LYS A 1 182 ? 4.110 -1.509 -15.697 1.00 80.56 182 LYS A O 1
ATOM 1426 N N . ALA A 1 183 ? 3.882 -0.617 -13.635 1.00 78.31 183 ALA A N 1
ATOM 1427 C CA . ALA A 1 183 ? 5.024 0.286 -13.722 1.00 78.31 183 ALA A CA 1
ATOM 1428 C C . ALA A 1 183 ? 6.353 -0.479 -13.868 1.00 78.31 183 ALA A C 1
ATOM 1430 O O . ALA A 1 183 ? 7.126 -0.214 -14.788 1.00 78.31 183 ALA A O 1
ATOM 1431 N N . VAL A 1 184 ? 6.598 -1.487 -13.024 1.00 79.50 184 VAL A N 1
ATOM 1432 C CA . VAL A 1 184 ? 7.860 -2.251 -13.013 1.00 79.50 184 VAL A CA 1
ATOM 1433 C C . VAL A 1 184 ? 8.110 -2.978 -14.333 1.00 79.50 184 VAL A C 1
ATOM 1435 O O . VAL A 1 184 ? 9.247 -3.021 -14.785 1.00 79.50 184 VAL A O 1
ATOM 1438 N N . ARG A 1 185 ? 7.071 -3.479 -15.013 1.00 74.38 185 ARG A N 1
ATOM 1439 C CA . ARG A 1 185 ? 7.221 -4.103 -16.342 1.00 74.38 185 ARG A CA 1
ATOM 1440 C C . ARG A 1 185 ? 7.819 -3.181 -17.398 1.00 74.38 185 ARG A C 1
ATOM 1442 O O . ARG A 1 185 ? 8.435 -3.663 -18.340 1.00 74.38 185 ARG A O 1
ATOM 1449 N N . ARG A 1 186 ? 7.565 -1.878 -17.279 1.00 69.31 186 ARG A N 1
ATOM 1450 C CA . ARG A 1 186 ? 8.062 -0.863 -18.213 1.00 69.31 186 ARG A CA 1
ATOM 1451 C C . ARG A 1 186 ? 9.428 -0.330 -17.788 1.00 69.31 186 ARG A C 1
ATOM 1453 O O . ARG A 1 186 ? 10.232 0.004 -18.646 1.00 69.31 186 ARG A O 1
ATOM 1460 N N . LEU A 1 187 ? 9.674 -0.267 -16.479 1.00 65.31 187 LEU A N 1
ATOM 1461 C CA . LEU A 1 187 ? 10.870 0.336 -15.885 1.00 65.31 187 LEU A CA 1
ATOM 1462 C C . LEU A 1 187 ? 12.041 -0.640 -15.718 1.00 65.31 187 LEU A C 1
ATOM 1464 O O . LEU A 1 187 ? 13.193 -0.218 -15.776 1.00 65.31 187 LEU A O 1
ATOM 1468 N N . VAL A 1 188 ? 11.768 -1.925 -15.480 1.00 66.69 188 VAL A N 1
ATOM 1469 C CA . VAL A 1 188 ? 12.795 -2.932 -15.198 1.00 66.69 188 VAL A CA 1
ATOM 1470 C C . VAL A 1 188 ? 12.863 -3.927 -16.359 1.00 66.69 188 VAL A C 1
ATOM 1472 O O . VAL A 1 188 ? 11.887 -4.648 -16.600 1.00 66.69 188 VAL A O 1
ATOM 1475 N N . PRO A 1 189 ? 14.001 -4.005 -17.075 1.00 62.88 189 PRO A N 1
ATOM 1476 C CA . PRO A 1 189 ? 14.177 -4.991 -18.128 1.00 62.88 189 PRO A CA 1
ATOM 1477 C C . PRO A 1 189 ? 14.077 -6.400 -17.540 1.00 62.88 189 PRO A C 1
ATOM 1479 O O . PRO A 1 189 ? 14.638 -6.701 -16.486 1.00 62.88 189 PRO A O 1
ATOM 1482 N N . ASP A 1 190 ? 13.341 -7.274 -18.221 1.00 62.94 190 ASP A N 1
ATOM 1483 C CA . ASP A 1 190 ? 13.146 -8.654 -17.790 1.00 62.94 190 ASP A CA 1
ATOM 1484 C C . ASP A 1 190 ? 14.447 -9.453 -18.007 1.00 62.94 190 ASP A C 1
ATOM 1486 O O . ASP A 1 190 ? 14.719 -9.963 -19.097 1.00 62.94 190 ASP A O 1
ATOM 1490 N N . ILE A 1 191 ? 15.289 -9.534 -16.969 1.00 62.38 191 ILE A N 1
ATOM 1491 C CA . ILE A 1 191 ? 16.592 -10.224 -17.016 1.00 62.38 191 ILE A CA 1
ATOM 1492 C C . ILE A 1 191 ? 16.416 -11.706 -17.382 1.00 62.38 191 ILE A C 1
ATOM 1494 O O . ILE A 1 191 ? 17.289 -12.294 -18.020 1.00 62.38 191 ILE A O 1
ATOM 1498 N N . SER A 1 192 ? 15.264 -12.305 -17.067 1.00 56.91 192 SER A N 1
ATOM 1499 C CA . SER A 1 192 ? 14.968 -13.689 -17.439 1.00 56.91 192 SER A CA 1
ATOM 1500 C C . SER A 1 192 ? 14.908 -13.896 -18.963 1.00 56.91 192 SER A C 1
ATOM 1502 O O . SER A 1 192 ? 15.314 -14.950 -19.456 1.00 56.91 192 SER A O 1
ATOM 1504 N N . VAL A 1 193 ? 14.497 -12.878 -19.739 1.00 61.25 193 VAL A N 1
ATOM 1505 C CA . VAL A 1 193 ? 14.593 -12.898 -21.213 1.00 61.25 193 VAL A CA 1
ATOM 1506 C C . VAL A 1 193 ? 16.058 -12.902 -21.637 1.00 61.25 193 VAL A C 1
ATOM 1508 O O . VAL A 1 193 ? 16.461 -13.747 -22.433 1.00 61.25 193 VAL A O 1
ATOM 1511 N N . LEU A 1 194 ? 16.869 -12.007 -21.069 1.00 59.00 194 LEU A N 1
ATOM 1512 C CA . LEU A 1 194 ? 18.294 -11.893 -21.393 1.00 59.00 194 LEU A CA 1
ATOM 1513 C C . LEU A 1 194 ? 19.051 -13.195 -21.098 1.00 59.00 194 LEU A C 1
ATOM 1515 O O . LEU A 1 194 ? 19.807 -13.669 -21.944 1.00 59.00 194 LEU A O 1
ATOM 1519 N N . LEU A 1 195 ? 18.793 -13.819 -19.947 1.00 60.56 195 LEU A N 1
ATOM 1520 C CA . LEU A 1 195 ? 19.392 -15.104 -19.579 1.00 60.56 195 LEU A CA 1
ATOM 1521 C C . LEU A 1 195 ? 18.944 -16.241 -20.506 1.00 60.56 195 LEU A C 1
ATOM 1523 O O . LEU A 1 195 ? 19.779 -17.048 -20.914 1.00 60.56 195 LEU A O 1
ATOM 1527 N N . SER A 1 196 ? 17.666 -16.285 -20.900 1.00 60.44 196 SER A N 1
ATOM 1528 C CA . SER A 1 196 ? 17.171 -17.306 -21.834 1.00 60.44 196 SER A CA 1
ATOM 1529 C C . SER A 1 196 ? 17.838 -17.206 -23.213 1.00 60.44 196 SER A C 1
ATOM 1531 O O . SER A 1 196 ? 18.281 -18.219 -23.758 1.00 60.44 196 SER A O 1
ATOM 1533 N N . VAL A 1 197 ? 18.029 -15.984 -23.727 1.00 59.78 197 VAL A N 1
ATOM 1534 C CA . VAL A 1 197 ? 18.708 -15.727 -25.006 1.00 59.78 197 VAL A CA 1
ATOM 1535 C C . VAL A 1 197 ? 20.182 -16.130 -24.939 1.00 59.78 197 VAL A C 1
ATOM 1537 O O . VAL A 1 197 ? 20.673 -16.781 -25.861 1.00 59.78 197 VAL A O 1
ATOM 1540 N N . VAL A 1 198 ? 20.878 -15.805 -23.844 1.00 63.59 198 VAL A N 1
ATOM 1541 C CA . VAL A 1 198 ? 22.283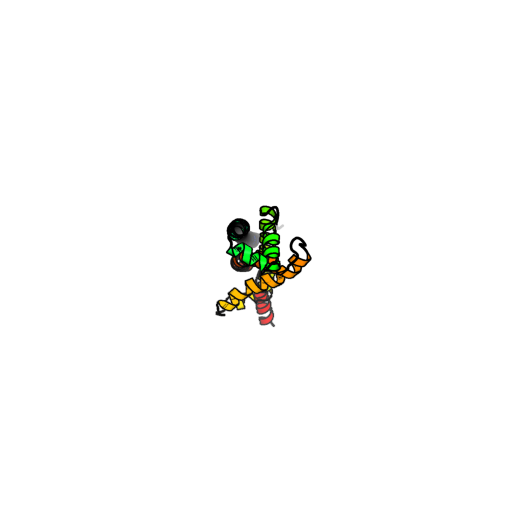 -16.198 -23.633 1.00 63.59 198 VAL A CA 1
ATOM 1542 C C . VAL A 1 198 ? 22.428 -17.716 -23.495 1.00 63.59 198 VAL A C 1
ATOM 1544 O O . VAL A 1 198 ? 23.374 -18.279 -24.042 1.00 63.59 198 VAL A O 1
ATOM 1547 N N . SER A 1 199 ? 21.488 -18.392 -22.827 1.00 61.44 199 SER A N 1
ATOM 1548 C CA . SER A 1 199 ? 21.513 -19.854 -22.687 1.00 61.44 199 SER A CA 1
ATOM 1549 C C . SER A 1 199 ? 21.259 -20.593 -24.006 1.00 61.44 199 SER A C 1
ATOM 1551 O O . SER A 1 199 ? 21.868 -21.627 -24.227 1.00 61.44 199 SER A O 1
ATOM 1553 N N . SER A 1 200 ? 20.440 -20.038 -24.912 1.00 58.88 200 SER A N 1
ATOM 1554 C CA . SER A 1 200 ? 20.146 -20.645 -26.225 1.00 58.88 200 SER A CA 1
ATOM 1555 C C . SER A 1 200 ? 21.290 -20.542 -27.243 1.00 58.88 200 SER A C 1
ATOM 1557 O O . SER A 1 200 ? 21.229 -21.149 -28.308 1.00 58.88 200 SER A O 1
ATOM 1559 N N . ARG A 1 201 ? 22.313 -19.730 -26.941 1.00 54.22 201 ARG A N 1
ATOM 1560 C CA . ARG A 1 201 ? 23.504 -19.535 -27.782 1.00 54.22 201 ARG A CA 1
ATOM 1561 C C . ARG A 1 201 ? 24.702 -20.388 -27.350 1.00 54.22 201 ARG A C 1
ATOM 1563 O O . ARG A 1 201 ? 25.776 -20.226 -27.928 1.00 54.22 201 ARG A O 1
ATOM 1570 N N . ARG A 1 202 ? 24.543 -21.242 -26.337 1.00 47.38 202 ARG A N 1
ATOM 1571 C CA . ARG A 1 202 ? 25.501 -22.297 -25.983 1.00 47.38 202 ARG A CA 1
ATOM 1572 C C . ARG A 1 202 ? 24.949 -23.644 -26.410 1.00 47.38 202 ARG A C 1
ATOM 1574 O O . ARG A 1 202 ? 25.783 -24.470 -26.829 1.00 47.38 202 ARG A O 1
#